Protein 9HTU (pdb70)

Nearest PDB structures (foldseek):
  4knl-assembly2_B  TM=9.159E-01  e=6.562E-18  Staphylococcus aureus subsp. aureus NCTC 8325
  5ctv-assembly1_A  TM=9.256E-01  e=1.826E-17  Streptococcus pneumoniae TIGR4
  4ivv-assembly1_A  TM=9.204E-01  e=4.470E-17  Streptococcus pneumoniae TIGR4
  4x36-assembly1_A-2  TM=9.290E-01  e=1.167E-16  Streptococcus pneumoniae TIGR4
  7f5i-assembly1_A  TM=6.032E-01  e=1.409E-03  Clostridium perfringens str. 13

B-factor: mean 21.36, std 8.94, range [8.31, 71.27]

InterPro domains:
  IPR002502 N-acetylmuramoyl-L-alanine amidase domain [PF01510] (23-152)
  IPR002502 N-acetylmuramoyl-L-alanine amidase domain [SM00644] (12-153)
  IPR002502 N-acetylmuramoyl-L-alanine amidase domain [cd06583] (23-155)
  IPR036505 N-acetylmuramoyl-L-alanine amidase/PGRP domain superfamily [G3DSA:3.40.80.10] (4-177)
  IPR036505 N-acetylmuramoyl-L-alanine amidase/PGRP domain superfamily [SSF55846] (21-170)

Organism: NCBI:txid1173766

Radius of gyration: 14.81 Å; Cα contacts (8 Å, |Δi|>4): 394; chains: 1; bounding box: 40×36×38 Å

Sequence (180 aa):
VKYTVENKIIAGLPKGKLKGANFVIAHETANSKSTIDNEVSYMTRNWKNAFVTHFVGGGGRVVQVANVNYVSWGAGQYANSSYSYAQVELCRTSNATTFKKDYEEVYCQLLVDLAKKAGIPITLDSGSKTSDKKGIKSHKWVADKLGGTTHQDPYAYLSSSWGISKAQFASDLAKVSGHHHHHH

Solvent-accessible surface area: 8933 Å² total; per-r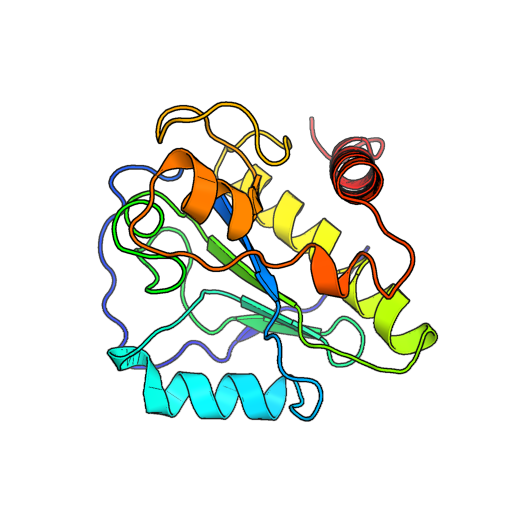esidue (Å²): 92,198,62,103,63,46,115,96,58,7,91,65,24,55,132,28,192,20,157,18,32,14,0,0,0,0,4,13,22,70,58,88,188,18,74,2,63,79,23,10,53,144,22,50,176,41,44,157,126,46,2,4,0,5,0,0,0,48,27,11,73,0,0,28,0,2,52,26,77,78,31,0,95,17,2,22,121,101,0,14,18,45,0,13,0,0,0,22,0,2,73,30,117,75,67,93,34,12,128,110,0,20,60,9,0,4,27,3,0,0,45,7,0,102,140,24,64,7,62,41,60,21,19,40,46,47,131,38,84,47,95,0,0,0,0,14,68,8,0,18,81,104,36,25,52,26,113,111,88,19,0,27,81,12,0,70,89,71,69,18,62,105,77,80,0,38,52,28,3,54,152,24,21,61,137,151,154,35,106,233

Secondary structure (DSSP, 8-state):
----EEE-PPTT---PPPS---EEEEEE---SS--HHHHHHHHHHHTTT---SEEEETTTEEEE-S-SSS--SSSHHHHHTTEEEEEEEPP-S-HHHHHHHHHHHHHHHHHHHHHHT--S-BS-SSSTTS-EEEEHHHHHHHT-S----TTHHHHHHTT--HHHHHHHHHHHHTSTTS--

Structure (mmCIF, N/CA/C/O backbone):
data_9HTU
#
_entry.id   9HTU
#
_cell.length_a   37.306
_cell.length_b   65.864
_cell.length_c   96.512
_cell.angle_alpha   90.00
_cell.angle_beta   90.00
_cell.angle_gamma   90.00
#
_symmetry.space_group_name_H-M   'P 21 21 21'
#
loop_
_entity.id
_entity.type
_entity.pdbx_description
1 polymer 'N-acetylmuramoyl-L-alanine amidase'
2 non-polymer 'ZINC ION'
3 non-polymer 'SULFATE ION'
4 water water
#
loop_
_atom_site.group_PDB
_atom_site.id
_atom_site.type_symbol
_atom_site.label_atom_id
_atom_site.label_alt_id
_atom_site.label_comp_id
_atom_site.label_asym_id
_atom_site.label_entity_id
_atom_site.label_seq_id
_atom_site.pdbx_PDB_ins_code
_atom_site.Cartn_x
_atom_site.Cartn_y
_atom_site.Cartn_z
_atom_site.occupancy
_atom_site.B_iso_or_equiv
_atom_site.auth_seq_id
_atom_site.auth_comp_id
_atom_site.auth_asym_id
_atom_site.auth_atom_id
_atom_site.pdbx_PDB_model_num
ATOM 1 N N . VAL A 1 1 ? -20.392 9.794 -23.507 1.00 42.58 2 VAL A N 1
ATOM 2 C CA . VAL A 1 1 ? -19.427 9.440 -24.592 1.00 33.95 2 VAL A CA 1
ATOM 3 C C . VAL A 1 1 ? -19.053 7.972 -24.454 1.00 30.66 2 VAL A C 1
ATOM 4 O O . VAL A 1 1 ? -18.840 7.559 -23.335 1.00 33.79 2 VAL A O 1
ATOM 8 N N . LYS A 1 2 ? -18.921 7.250 -25.571 1.00 28.89 3 LYS A N 1
ATOM 9 C CA . LYS A 1 2 ? -18.599 5.802 -25.661 1.00 32.29 3 LYS A CA 1
ATOM 10 C C . LYS A 1 2 ? -17.094 5.627 -25.907 1.00 25.50 3 LYS A C 1
ATOM 11 O O . LYS A 1 2 ? -16.498 6.464 -26.643 1.00 26.83 3 LYS A O 1
ATOM 17 N N . TYR A 1 3 ? -16.477 4.601 -25.325 1.00 21.90 4 TYR A N 1
ATOM 18 C CA . TYR A 1 3 ? -15.067 4.223 -25.656 1.00 23.87 4 TYR A CA 1
ATOM 19 C C . TYR A 1 3 ? -14.848 2.724 -25.511 1.00 21.99 4 TYR A C 1
ATOM 20 O O . TYR A 1 3 ? -15.612 2.053 -24.836 1.00 23.34 4 TYR A O 1
ATOM 29 N N . THR A 1 4 ? -13.784 2.237 -26.118 1.00 21.90 5 THR A N 1
ATOM 30 C CA . THR A 1 4 ? -13.371 0.836 -26.000 1.00 24.32 5 THR A CA 1
ATOM 31 C C . THR A 1 4 ? -12.046 0.749 -25.252 1.00 22.42 5 THR A C 1
ATOM 32 O O . THR A 1 4 ? -11.051 1.315 -25.729 1.00 22.07 5 THR A O 1
ATOM 36 N N . VAL A 1 5 ? -12.006 -0.063 -24.212 1.00 20.49 6 VAL A N 1
ATOM 37 C CA . VAL A 1 5 ? -10.725 -0.256 -23.469 1.00 19.28 6 VAL A CA 1
ATOM 38 C C . VAL A 1 5 ? -9.961 -1.378 -24.142 1.00 20.43 6 VAL A C 1
ATOM 39 O O . VAL A 1 5 ? -10.406 -2.540 -24.069 1.00 19.65 6 VAL A O 1
ATOM 43 N N . GLU A 1 6 ? -8.820 -1.062 -24.729 1.00 16.96 7 GLU A N 1
ATOM 44 C CA . GLU A 1 6 ? -7.889 -2.050 -25.301 1.00 17.95 7 GLU A CA 1
ATOM 45 C C . GLU A 1 6 ? -7.056 -2.639 -24.174 1.00 20.20 7 GLU A C 1
ATOM 46 O O . GLU A 1 6 ? -6.416 -1.849 -23.415 1.00 17.60 7 GLU A O 1
ATOM 52 N N . ASN A 1 7 ? -7.100 -3.960 -24.018 1.00 19.36 8 ASN A N 1
ATOM 53 C CA . ASN A 1 7 ? -6.358 -4.622 -22.906 1.00 18.80 8 ASN A CA 1
ATOM 54 C C . ASN A 1 7 ? -4.911 -4.864 -23.350 1.00 20.07 8 ASN A C 1
ATOM 55 O O . ASN A 1 7 ? -4.656 -5.837 -24.114 1.00 19.69 8 ASN A O 1
ATOM 60 N N . LYS A 1 8 ? -3.972 -4.027 -22.897 1.00 15.80 9 LYS A N 1
ATOM 61 C CA . LYS A 1 8 ? -2.513 -4.247 -23.072 1.00 17.45 9 LYS A CA 1
ATOM 62 C C . LYS A 1 8 ? -1.867 -4.208 -21.697 1.00 14.84 9 LYS A C 1
ATOM 63 O O . LYS A 1 8 ? -0.733 -3.686 -21.526 1.00 17.05 9 LYS A O 1
ATOM 69 N N . ILE A 1 9 ? -2.506 -4.865 -20.750 1.00 15.60 10 ILE A N 1
ATOM 70 C CA . ILE A 1 9 ? -1.986 -4.910 -19.372 1.00 14.62 10 ILE A CA 1
ATOM 71 C C . ILE A 1 9 ? -0.602 -5.542 -19.411 1.00 14.94 10 ILE A C 1
ATOM 72 O O . ILE A 1 9 ? -0.397 -6.653 -19.958 1.00 15.02 10 ILE A O 1
ATOM 77 N N . ILE A 1 10 ? 0.350 -4.859 -18.793 1.00 14.06 11 ILE A N 1
ATOM 78 C CA . ILE A 1 10 ? 1.780 -5.200 -18.791 1.00 14.17 11 ILE A CA 1
ATOM 79 C C . ILE A 1 10 ? 2.003 -6.423 -17.902 1.00 15.53 11 ILE A C 1
ATOM 80 O O . ILE A 1 10 ? 1.579 -6.429 -16.718 1.00 14.83 11 ILE A O 1
ATOM 85 N N . ALA A 1 11 ? 2.658 -7.429 -18.473 1.00 15.64 12 ALA A N 1
ATOM 86 C CA . ALA A 1 11 ? 2.872 -8.677 -17.728 1.00 17.53 12 ALA A CA 1
ATOM 87 C C . ALA A 1 11 ? 3.964 -8.392 -16.705 1.00 15.97 12 ALA A C 1
ATOM 88 O O . ALA A 1 11 ? 4.951 -7.743 -17.056 1.00 17.46 12 ALA A O 1
ATOM 90 N N . GLY A 1 12 ? 3.828 -8.946 -15.515 1.00 18.25 13 GLY A N 1
ATOM 91 C CA . GLY A 1 12 ? 4.932 -8.936 -14.528 1.00 19.49 13 GLY A CA 1
ATOM 92 C C . GLY A 1 12 ? 4.851 -7.779 -13.526 1.00 19.70 13 GLY A C 1
ATOM 93 O O . GLY A 1 12 ? 5.723 -7.719 -12.617 1.00 17.15 13 GLY A O 1
ATOM 94 N N . LEU A 1 13 ? 3.869 -6.894 -13.683 1.00 17.52 14 LEU A N 1
ATOM 95 C CA . LEU A 1 13 ? 3.678 -5.774 -12.731 1.00 17.86 14 LEU A CA 1
ATOM 96 C C . LEU A 1 13 ? 3.451 -6.366 -11.351 1.00 18.38 14 LEU A C 1
ATOM 97 O O . LEU A 1 13 ? 2.699 -7.330 -11.193 1.00 18.14 14 LEU A O 1
ATOM 102 N N . PRO A 1 14 ? 3.909 -5.655 -10.306 1.00 18.62 15 PRO A N 1
ATOM 103 C CA . PRO A 1 14 ? 3.461 -5.933 -8.947 1.00 18.23 15 PRO A CA 1
ATOM 104 C C . PRO A 1 14 ? 2.002 -5.518 -8.821 1.00 18.93 15 PRO A C 1
ATOM 105 O O . PRO A 1 14 ? 1.542 -4.619 -9.571 1.00 16.98 15 PRO A O 1
ATOM 109 N N . LYS A 1 15 ? 1.307 -6.154 -7.874 1.00 19.02 16 LYS A N 1
ATOM 110 C CA . LYS A 1 15 ? -0.065 -5.814 -7.509 1.00 20.61 16 LYS A CA 1
ATOM 111 C C . LYS A 1 15 ? -0.077 -5.431 -6.025 1.00 24.31 16 LYS A C 1
ATOM 112 O O . LYS A 1 15 ? -0.571 -6.196 -5.193 1.00 22.96 16 LYS A O 1
ATOM 118 N N . GLY A 1 16 ? 0.427 -4.241 -5.738 1.00 22.43 17 GLY A N 1
ATOM 119 C CA . GLY A 1 16 ? 0.521 -3.663 -4.382 1.00 21.72 17 GLY A CA 1
ATOM 120 C C . GLY A 1 16 ? -0.821 -3.156 -3.894 1.00 21.97 17 GLY A C 1
ATOM 121 O O . GLY A 1 16 ? -1.463 -2.323 -4.581 1.00 16.94 17 GLY A O 1
ATOM 122 N N . LYS A 1 17 ? -1.214 -3.537 -2.677 1.00 21.16 18 LYS A N 1
ATOM 123 C CA . LYS A 1 17 ? -2.449 -3.008 -2.056 1.00 21.88 18 LYS A CA 1
ATOM 124 C C . LYS A 1 17 ? -2.297 -1.494 -1.829 1.00 19.47 18 LYS A C 1
ATOM 125 O O . LYS A 1 17 ? -1.208 -1.029 -1.376 1.00 18.62 18 LYS A O 1
ATOM 131 N N . LEU A 1 18 ? -3.378 -0.760 -2.076 1.00 19.67 19 LEU A N 1
ATOM 132 C CA . LEU A 1 18 ? -3.458 0.693 -1.828 1.00 19.88 19 LEU A CA 1
ATOM 133 C C . LEU A 1 18 ? -3.705 0.948 -0.340 1.00 20.46 19 LEU A C 1
ATOM 134 O O . LEU A 1 18 ? -4.437 0.163 0.282 1.00 20.63 19 LEU A O 1
ATOM 139 N N . LYS A 1 19 ? -3.195 2.047 0.192 1.00 19.64 20 LYS A N 1
ATOM 140 C CA . LYS A 1 19 ? -3.585 2.507 1.554 1.00 19.86 20 LYS A CA 1
ATOM 141 C C . LYS A 1 19 ? -5.043 2.923 1.526 1.00 22.43 20 LYS A C 1
ATOM 142 O O . LYS A 1 19 ? -5.762 2.745 2.529 1.00 21.85 20 LYS A O 1
ATOM 148 N N . GLY A 1 20 ? -5.488 3.416 0.382 1.00 19.87 21 GLY A N 1
ATOM 149 C CA . GLY A 1 20 ? -6.907 3.650 0.149 1.00 19.29 21 GLY A CA 1
ATOM 150 C C . GLY A 1 20 ? -7.145 3.946 -1.310 1.00 16.87 21 GLY A C 1
ATOM 151 O O . GLY A 1 20 ? -6.246 4.512 -1.943 1.00 19.01 21 GLY A O 1
ATOM 152 N N . ALA A 1 21 ? -8.341 3.636 -1.779 1.00 20.33 22 ALA A N 1
ATOM 153 C CA . ALA A 1 21 ? -8.783 3.964 -3.144 1.00 19.80 22 ALA A CA 1
ATOM 154 C C . ALA A 1 21 ? -9.375 5.365 -3.123 1.00 18.15 22 ALA A C 1
ATOM 155 O O . ALA A 1 21 ? -10.636 5.521 -3.114 1.00 18.43 22 ALA A O 1
ATOM 157 N N . ASN A 1 22 ? -8.488 6.354 -3.045 1.00 17.14 23 ASN A N 1
ATOM 158 C CA . ASN A 1 22 ? -8.900 7.738 -2.721 1.00 17.88 23 ASN A CA 1
ATOM 159 C C . ASN A 1 22 ? -8.828 8.692 -3.913 1.00 16.53 23 ASN A C 1
ATOM 160 O O . ASN A 1 22 ? -9.594 9.645 -3.951 1.00 16.49 23 ASN A O 1
ATOM 165 N N . PHE A 1 23 ? -7.908 8.458 -4.832 1.00 16.42 24 PHE A N 1
ATOM 166 C CA . PHE A 1 23 ? -7.673 9.369 -5.976 1.00 15.41 24 PHE A CA 1
ATOM 167 C C . PHE A 1 23 ? -7.808 8.628 -7.304 1.00 15.29 24 PHE A C 1
ATOM 168 O O . PHE A 1 23 ? -7.394 7.422 -7.444 1.00 15.19 24 PHE A O 1
ATOM 176 N N . VAL A 1 24 ? -8.120 9.404 -8.329 1.00 15.63 25 VAL A N 1
ATOM 177 C CA . VAL A 1 24 ? -7.809 9.031 -9.721 1.00 14.77 25 VAL A CA 1
ATOM 178 C C . VAL A 1 24 ? -6.914 10.142 -10.266 1.00 15.60 25 VAL A C 1
ATOM 179 O O . VAL A 1 24 ? -7.317 11.309 -10.147 1.00 15.25 25 VAL A O 1
ATOM 183 N N . ILE A 1 25 ? -5.727 9.823 -10.753 1.00 14.58 26 ILE A N 1
ATOM 184 C CA . ILE A 1 25 ? -4.758 10.865 -11.181 1.00 14.98 26 ILE A CA 1
ATOM 185 C C . ILE A 1 25 ? -4.928 11.152 -12.674 1.00 14.56 26 ILE A C 1
ATOM 186 O O . ILE A 1 25 ? -4.975 10.172 -13.498 1.00 13.38 26 ILE A O 1
ATOM 191 N N . ALA A 1 26 ? -5.023 12.441 -12.982 1.00 14.08 27 ALA A N 1
ATOM 192 C CA . ALA A 1 26 ? -5.051 13.019 -14.337 1.00 13.53 27 ALA A CA 1
ATOM 193 C C . ALA A 1 26 ? -3.642 13.464 -14.758 1.00 12.78 27 ALA A C 1
ATOM 194 O O . ALA A 1 26 ? -3.058 14.453 -14.192 1.00 13.30 27 ALA A O 1
ATOM 196 N N . HIS A 1 27 ? -3.081 12.726 -15.736 1.00 13.01 28 HIS A N 1
ATOM 197 C CA . HIS A 1 27 ? -1.749 13.006 -16.334 1.00 13.55 28 HIS A CA 1
ATOM 198 C C . HIS A 1 27 ? -1.854 13.435 -17.799 1.00 14.23 28 HIS A C 1
ATOM 199 O O . HIS A 1 27 ? -2.893 13.175 -18.474 1.00 13.63 28 HIS A O 1
ATOM 206 N N . GLU A 1 28 ? -0.734 13.912 -18.356 1.00 13.13 29 GLU A N 1
ATOM 207 C CA . GLU A 1 28 ? -0.509 13.866 -19.829 1.00 13.49 29 GLU A CA 1
ATOM 208 C C . GLU A 1 28 ? 0.967 13.539 -20.060 1.00 14.35 29 GLU A C 1
ATOM 209 O O . GLU A 1 28 ? 1.772 13.643 -19.111 1.00 14.02 29 GLU A O 1
ATOM 215 N N . THR A 1 29 ? 1.303 13.092 -21.260 1.00 13.53 30 THR A N 1
ATOM 216 C CA . THR A 1 29 ? 2.622 12.480 -21.555 1.00 14.36 30 THR A CA 1
ATOM 217 C C . THR A 1 29 ? 3.730 13.529 -21.616 1.00 15.96 30 THR A C 1
ATOM 218 O O . THR A 1 29 ? 4.920 13.168 -21.419 1.00 16.64 30 THR A O 1
ATOM 222 N N . ALA A 1 30 ? 3.366 14.778 -21.855 1.00 16.46 31 ALA A N 1
ATOM 223 C CA . ALA A 1 30 ? 4.328 15.865 -22.143 1.00 18.01 31 ALA A CA 1
ATOM 224 C C . ALA A 1 30 ? 5.142 15.542 -23.403 1.00 19.27 31 ALA A C 1
ATOM 225 O O . ALA A 1 30 ? 6.213 16.094 -23.535 1.00 19.79 31 ALA A O 1
ATOM 227 N N . ASN A 1 31 ? 4.667 14.678 -24.300 1.00 16.76 32 ASN A N 1
ATOM 228 C CA . ASN A 1 31 ? 5.495 14.191 -25.432 1.00 16.96 32 ASN A CA 1
ATOM 229 C C . ASN A 1 31 ? 4.754 14.632 -26.686 1.00 17.04 32 ASN A C 1
ATOM 230 O O . ASN A 1 31 ? 3.700 14.092 -26.986 1.00 16.08 32 ASN A O 1
ATOM 235 N N . SER A 1 32 ? 5.289 15.599 -27.421 1.00 19.27 33 SER A N 1
ATOM 236 C CA . SER A 1 32 ? 4.621 16.087 -28.641 1.00 22.89 33 SER A CA 1
ATOM 237 C C . SER A 1 32 ? 4.897 15.169 -29.849 1.00 24.51 33 SER A C 1
ATOM 238 O O . SER A 1 32 ? 4.344 15.466 -30.912 1.00 24.95 33 SER A O 1
ATOM 241 N N . LYS A 1 33 ? 5.701 14.111 -29.739 1.00 21.95 34 LYS A N 1
ATOM 242 C CA . LYS A 1 33 ? 6.003 13.279 -30.937 1.00 25.71 34 LYS A CA 1
ATOM 243 C C . LYS A 1 33 ? 5.461 11.866 -30.820 1.00 25.16 34 LYS A C 1
ATOM 244 O O . LYS A 1 33 ? 5.294 11.221 -31.863 1.00 25.83 34 LYS A O 1
ATOM 250 N N . SER A 1 34 ? 5.146 11.391 -29.625 1.00 20.96 35 SER A N 1
ATOM 251 C CA . SER A 1 34 ? 4.755 9.971 -29.450 1.00 20.43 35 SER A CA 1
ATOM 252 C C . SER A 1 34 ? 3.285 9.775 -29.812 1.00 21.44 35 SER A C 1
ATOM 253 O O . SER A 1 34 ? 2.457 10.645 -29.484 1.00 22.77 35 SER A O 1
ATOM 256 N N . THR A 1 35 ? 2.959 8.585 -30.319 1.00 18.75 36 THR A N 1
ATOM 257 C CA . THR A 1 35 ? 1.586 8.054 -30.377 1.00 18.92 36 THR A CA 1
ATOM 258 C C . THR A 1 35 ? 1.271 7.274 -29.098 1.00 18.08 36 THR A C 1
ATOM 259 O O . THR A 1 35 ? 2.177 6.934 -28.339 1.00 16.38 36 THR A O 1
ATOM 263 N N . ILE A 1 36 ? -0.001 7.022 -28.893 1.00 17.25 37 ILE A N 1
ATOM 264 C CA . ILE A 1 36 ? -0.454 6.160 -27.777 1.00 17.36 37 ILE A CA 1
ATOM 265 C C . ILE A 1 36 ? 0.255 4.796 -27.895 1.00 18.42 37 ILE A C 1
ATOM 266 O O . ILE A 1 36 ? 0.723 4.276 -26.862 1.00 17.77 37 ILE A O 1
ATOM 271 N N . ASP A 1 37 ? 0.340 4.215 -29.101 1.00 17.01 38 ASP A N 1
ATOM 272 C CA . ASP A 1 37 ? 1.049 2.915 -29.273 1.00 19.24 38 ASP A CA 1
ATOM 273 C C . ASP A 1 37 ? 2.512 3.039 -28.822 1.00 18.03 38 ASP A C 1
ATOM 274 O O . ASP A 1 37 ? 3.012 2.088 -28.146 1.00 17.28 38 ASP A O 1
ATOM 279 N N . ASN A 1 38 ? 3.207 4.119 -29.196 1.00 16.26 39 ASN A N 1
ATOM 280 C CA . ASN A 1 38 ? 4.610 4.340 -28.760 1.00 16.56 39 ASN A CA 1
ATOM 281 C C . ASN A 1 38 ? 4.618 4.348 -27.228 1.00 16.34 39 ASN A C 1
ATOM 282 O O . ASN A 1 38 ? 5.559 3.814 -26.639 1.00 16.39 39 ASN A O 1
ATOM 287 N N . GLU A 1 39 ? 3.678 5.066 -26.608 1.00 16.00 40 GLU A N 1
ATOM 288 C CA . GLU A 1 39 ? 3.685 5.260 -25.117 1.00 15.32 40 GLU A CA 1
ATOM 289 C C . GLU A 1 39 ? 3.486 3.909 -24.451 1.00 14.49 40 GLU A C 1
ATOM 290 O O . GLU A 1 39 ? 4.175 3.581 -23.495 1.00 14.05 40 GLU A O 1
ATOM 296 N N . VAL A 1 40 ? 2.581 3.115 -24.980 1.00 14.75 41 VAL A N 1
ATOM 297 C CA . VAL A 1 40 ? 2.264 1.779 -24.410 1.00 15.61 41 VAL A CA 1
ATOM 298 C C . VAL A 1 40 ? 3.486 0.870 -24.560 1.00 15.76 41 VAL A C 1
ATOM 299 O O . VAL A 1 40 ? 3.916 0.197 -23.578 1.00 14.75 41 VAL A O 1
ATOM 303 N N . SER A 1 41 ? 4.121 0.853 -25.719 1.00 16.25 42 SER A N 1
ATOM 304 C CA . SER A 1 41 ? 5.299 -0.027 -25.902 1.00 17.30 42 SER A CA 1
ATOM 305 C C . SER A 1 41 ? 6.426 0.395 -24.976 1.00 15.90 42 SER A C 1
ATOM 306 O O . SER A 1 41 ? 7.108 -0.492 -24.404 1.00 16.31 42 SER A O 1
ATOM 309 N N . TYR A 1 42 ? 6.627 1.698 -24.851 1.00 14.67 43 TYR A N 1
ATOM 310 C CA . TYR A 1 42 ? 7.745 2.220 -24.039 1.00 14.49 43 TYR A CA 1
ATOM 311 C C . TYR A 1 42 ? 7.510 1.872 -22.567 1.00 14.19 43 TYR A C 1
ATOM 312 O O . TYR A 1 42 ? 8.444 1.399 -21.893 1.00 14.37 43 TYR A O 1
ATOM 321 N N . MET A 1 43 ? 6.301 2.120 -22.071 1.00 14.53 44 MET A N 1
ATOM 322 C CA . MET A 1 43 ? 5.965 1.878 -20.653 1.00 14.80 44 MET A CA 1
ATOM 323 C C . MET A 1 43 ? 6.036 0.377 -20.366 1.00 14.55 44 MET A C 1
ATOM 324 O O . MET A 1 43 ? 6.492 0.012 -19.274 1.00 15.14 44 MET A O 1
ATOM 329 N N . THR A 1 44 ? 5.599 -0.483 -21.301 1.00 13.95 45 THR A N 1
ATOM 330 C CA . THR A 1 44 ? 5.758 -1.952 -21.125 1.00 15.35 45 THR A CA 1
ATOM 331 C C . THR A 1 44 ? 7.229 -2.272 -20.857 1.00 16.87 45 THR A C 1
ATOM 332 O O . THR A 1 44 ? 7.517 -3.122 -20.038 1.00 15.90 45 THR A O 1
ATOM 336 N N . ARG A 1 45 ? 8.153 -1.689 -21.599 1.00 16.79 46 ARG A N 1
ATOM 337 C CA . ARG A 1 45 ? 9.566 -2.053 -21.428 1.00 19.04 46 ARG A CA 1
ATOM 338 C C . ARG A 1 45 ? 10.168 -1.377 -20.197 1.00 20.57 46 ARG A C 1
ATOM 339 O O . ARG A 1 45 ? 11.199 -1.843 -19.754 1.00 24.48 46 ARG A O 1
ATOM 347 N N . ASN A 1 46 ? 9.601 -0.295 -19.690 1.00 17.60 47 ASN A N 1
ATOM 348 C CA . ASN A 1 46 ? 10.268 0.573 -18.678 1.00 20.39 47 ASN A CA 1
ATOM 349 C C . ASN A 1 46 ? 9.425 0.654 -17.425 1.00 17.44 47 ASN A C 1
ATOM 350 O O . ASN A 1 46 ? 9.662 1.535 -16.629 1.00 17.68 47 ASN A O 1
ATOM 355 N N . TRP A 1 47 ? 8.552 -0.335 -17.194 1.00 17.69 48 TRP A N 1
ATOM 356 C CA . TRP A 1 47 ? 7.589 -0.240 -16.061 1.00 18.48 48 TRP A CA 1
ATOM 357 C C . TRP A 1 47 ? 8.315 -0.154 -14.717 1.00 18.35 48 TRP A C 1
ATOM 358 O O . TRP A 1 47 ? 7.750 0.460 -13.766 1.00 18.06 48 TRP A O 1
ATOM 369 N N . LYS A 1 48 ? 9.496 -0.752 -14.632 1.00 17.51 49 LYS A N 1
ATOM 370 C CA . LYS A 1 48 ? 10.257 -0.717 -13.362 1.00 22.38 49 LYS A CA 1
ATOM 371 C C . LYS A 1 48 ? 10.568 0.728 -12.965 1.00 22.34 49 LYS A C 1
ATOM 372 O O . LYS A 1 48 ? 10.774 0.951 -11.787 1.00 24.55 49 LYS A O 1
ATOM 378 N N . ASN A 1 49 ? 10.627 1.647 -13.913 1.00 21.10 50 ASN A N 1
ATOM 379 C CA . ASN A 1 49 ? 10.913 3.071 -13.670 1.00 20.53 50 ASN A CA 1
ATOM 380 C C . ASN A 1 49 ? 9.624 3.840 -13.379 1.00 19.86 50 ASN A C 1
ATOM 381 O O . ASN A 1 49 ? 9.684 4.746 -12.566 1.00 20.64 50 ASN A O 1
ATOM 386 N N . ALA A 1 50 ? 8.509 3.485 -14.014 1.00 17.85 51 ALA A N 1
ATOM 387 C CA . ALA A 1 50 ? 7.238 4.207 -13.892 1.00 16.19 51 ALA A CA 1
ATOM 388 C C . ALA A 1 50 ? 6.143 3.473 -14.694 1.00 15.33 51 ALA A C 1
ATOM 389 O O . ALA A 1 50 ? 6.436 2.985 -15.780 1.00 15.01 51 ALA A O 1
ATOM 391 N N . PHE A 1 51 ? 4.919 3.434 -14.160 1.00 13.12 52 PHE A N 1
ATOM 392 C CA . PHE A 1 51 ? 3.753 3.012 -14.971 1.00 13.42 52 PHE A CA 1
ATOM 393 C C . PHE A 1 51 ? 2.489 3.669 -14.454 1.00 14.31 52 PHE A C 1
ATOM 394 O O . PHE A 1 51 ? 2.461 4.094 -13.289 1.00 13.93 52 PHE A O 1
ATOM 402 N N . VAL A 1 52 ? 1.477 3.757 -15.316 1.00 13.05 53 VAL A N 1
ATOM 403 C CA . VAL A 1 52 ? 0.133 4.255 -14.933 1.00 13.90 53 VAL A CA 1
ATOM 404 C C . VAL A 1 52 ? -0.848 3.129 -15.213 1.00 13.54 53 VAL A C 1
ATOM 405 O O . VAL A 1 52 ? -0.387 2.065 -15.584 1.00 14.05 53 VAL A O 1
ATOM 409 N N . THR A 1 53 ? -2.149 3.338 -15.053 1.00 13.85 54 THR A N 1
ATOM 410 C CA . THR A 1 53 ? -3.127 2.288 -15.448 1.00 13.38 54 THR A CA 1
ATOM 411 C C . THR A 1 53 ? -3.668 2.440 -16.875 1.00 13.71 54 THR A C 1
ATOM 412 O O . THR A 1 53 ? -3.951 1.408 -17.472 1.00 13.73 54 THR A O 1
ATOM 416 N N . HIS A 1 54 ? -3.852 3.656 -17.404 1.00 12.52 55 HIS A N 1
ATOM 417 C CA . HIS A 1 54 ? -4.539 3.869 -18.694 1.00 13.54 55 HIS A CA 1
ATOM 418 C C . HIS A 1 54 ? -3.844 4.973 -19.482 1.00 13.55 55 HIS A C 1
ATOM 419 O O . HIS A 1 54 ? -3.460 5.991 -18.849 1.00 12.78 55 HIS A O 1
ATOM 426 N N . PHE A 1 55 ? -3.792 4.801 -20.799 1.00 13.33 56 PHE A N 1
ATOM 427 C CA . PHE A 1 55 ? -3.520 5.907 -21.740 1.00 12.85 56 PHE A CA 1
ATOM 428 C C . PHE A 1 55 ? -4.816 6.251 -22.467 1.00 13.35 56 PHE A C 1
ATOM 429 O O . PHE A 1 55 ? -5.620 5.334 -22.778 1.00 12.75 56 PHE A O 1
ATOM 437 N N . VAL A 1 56 ? -4.970 7.520 -22.799 1.00 13.63 57 VAL A N 1
ATOM 438 C CA . VAL A 1 56 ? -6.064 7.985 -23.693 1.00 13.70 57 VAL A CA 1
ATOM 439 C C . VAL A 1 56 ? -5.405 8.770 -24.813 1.00 15.30 57 VAL A C 1
ATOM 440 O O . VAL A 1 56 ? -4.534 9.585 -24.533 1.00 14.50 57 VAL A O 1
ATOM 444 N N . GLY A 1 57 ? -5.814 8.535 -26.050 1.00 14.55 58 GLY A N 1
ATOM 445 C CA . GLY A 1 57 ? -5.213 9.238 -27.191 1.00 16.52 58 GLY A CA 1
ATOM 446 C C . GLY A 1 57 ? -5.528 8.601 -28.529 1.00 17.80 58 GLY A C 1
ATOM 447 O O . GLY A 1 57 ? -6.256 7.629 -28.560 1.00 15.14 58 GLY A O 1
ATOM 448 N N . GLY A 1 58 ? -4.862 9.069 -29.579 1.00 19.64 59 GLY A N 1
ATOM 449 C CA . GLY A 1 58 ? -5.005 8.454 -30.910 1.00 20.42 59 GLY A CA 1
ATOM 450 C C . GLY A 1 58 ? -6.430 8.630 -31.398 1.00 19.48 59 GLY A C 1
ATOM 451 O O . GLY A 1 58 ? -6.902 7.792 -32.190 1.00 20.37 59 GLY A O 1
ATOM 452 N N . GLY A 1 59 ? -7.147 9.635 -30.929 1.00 19.45 60 GLY A N 1
ATOM 453 C CA . GLY A 1 59 ? -8.539 9.853 -31.356 1.00 19.80 60 GLY A CA 1
ATOM 454 C C . GLY A 1 59 ? -9.518 9.157 -30.431 1.00 21.75 60 GLY A C 1
ATOM 455 O O . GLY A 1 59 ? -10.453 8.439 -30.890 1.00 19.33 60 GLY A O 1
ATOM 456 N N . GLY A 1 60 ? -9.355 9.351 -29.137 1.00 16.85 61 GLY A N 1
ATOM 457 C CA . GLY A 1 60 ? -10.302 8.774 -28.169 1.00 17.32 61 GLY A CA 1
ATOM 458 C C . GLY A 1 60 ? -10.171 7.277 -27.977 1.00 17.74 61 GLY A C 1
ATOM 459 O O . GLY A 1 60 ? -11.132 6.686 -27.408 1.00 18.02 61 GLY A O 1
ATOM 460 N N . ARG A 1 61 ? -9.014 6.690 -28.297 1.00 17.05 62 ARG A N 1
ATOM 461 C CA . ARG A 1 61 ? -8.698 5.306 -27.885 1.00 17.31 62 ARG A CA 1
ATOM 462 C C . ARG A 1 61 ? -8.356 5.287 -26.392 1.00 17.74 62 ARG A C 1
ATOM 463 O O . ARG A 1 61 ? -7.845 6.319 -25.841 1.00 14.09 62 ARG A O 1
ATOM 471 N N . VAL A 1 62 ? -8.625 4.142 -25.772 1.00 17.09 63 VAL A N 1
ATOM 472 C CA . VAL A 1 62 ? -8.170 3.864 -24.388 1.00 16.62 63 VAL A CA 1
ATOM 473 C C . VAL A 1 62 ? -7.342 2.593 -24.408 1.00 16.08 63 VAL A C 1
ATOM 474 O O . VAL A 1 62 ? -7.778 1.612 -24.984 1.00 17.61 63 VAL A O 1
ATOM 478 N N . VAL A 1 63 ? -6.134 2.647 -23.849 1.00 15.05 64 VAL A N 1
ATOM 479 C CA . VAL A 1 63 ? -5.303 1.439 -23.681 1.00 16.13 64 VAL A CA 1
ATOM 480 C C . VAL A 1 63 ? -5.077 1.272 -22.195 1.00 17.27 64 VAL A C 1
ATOM 481 O O . VAL A 1 63 ? -4.487 2.214 -21.553 1.00 15.03 64 VAL A O 1
ATOM 485 N N . GLN A 1 64 ? -5.563 0.154 -21.648 1.00 15.43 65 GLN A N 1
ATOM 486 C CA . GLN A 1 64 ? -5.245 -0.158 -20.248 1.00 15.72 65 GLN A CA 1
ATOM 487 C C . GLN A 1 64 ? -3.898 -0.865 -20.180 1.00 15.01 65 GLN A C 1
ATOM 488 O O . GLN A 1 64 ? -3.741 -1.925 -20.856 1.00 14.30 65 GLN A O 1
ATOM 494 N N . VAL A 1 65 ? -3.000 -0.387 -19.304 1.00 13.93 66 VAL A N 1
ATOM 495 C CA . VAL A 1 65 ? -1.644 -0.981 -19.181 1.00 14.35 66 VAL A CA 1
ATOM 496 C C . VAL A 1 65 ? -1.434 -1.560 -17.781 1.00 14.12 66 VAL A C 1
ATOM 497 O O . VAL A 1 65 ? -0.414 -2.231 -17.602 1.00 14.50 66 VAL A O 1
ATOM 501 N N . ALA A 1 66 ? -2.347 -1.330 -16.844 1.00 13.40 67 ALA A N 1
ATOM 502 C CA . ALA A 1 66 ? -2.238 -1.886 -15.485 1.00 15.20 67 ALA A CA 1
ATOM 503 C C . ALA A 1 66 ? -3.630 -2.010 -14.900 1.00 14.52 67 ALA A C 1
ATOM 504 O O . ALA A 1 66 ? -4.501 -1.243 -15.245 1.00 14.66 67 ALA A O 1
ATOM 506 N N . ASN A 1 67 ? -3.817 -3.013 -14.033 1.00 13.52 68 ASN A N 1
ATOM 507 C CA . ASN A 1 67 ? -5.085 -3.169 -13.286 1.00 13.82 68 ASN A CA 1
ATOM 508 C C . ASN A 1 67 ? -5.237 -1.980 -12.357 1.00 14.22 68 ASN A C 1
ATOM 509 O O . ASN A 1 67 ? -4.251 -1.533 -11.757 1.00 13.52 68 ASN A O 1
ATOM 514 N N . VAL A 1 68 ? -6.472 -1.605 -12.166 1.00 15.58 69 VAL A N 1
ATOM 515 C CA . VAL A 1 68 ? -6.870 -0.586 -11.165 1.00 16.74 69 VAL A CA 1
ATOM 516 C C . VAL A 1 68 ? -6.950 -1.223 -9.775 1.00 17.94 69 VAL A C 1
ATOM 517 O O . VAL A 1 68 ? -6.925 -2.482 -9.605 1.00 15.52 69 VAL A O 1
ATOM 521 N N . ASN A 1 69 ? -7.017 -0.351 -8.782 1.00 18.20 70 ASN A N 1
ATOM 522 C CA . ASN A 1 69 ? -7.188 -0.729 -7.352 1.00 18.96 70 ASN A CA 1
ATOM 523 C C . ASN A 1 69 ? -5.934 -1.407 -6.809 1.00 18.83 70 ASN A C 1
ATOM 524 O O . ASN A 1 69 ? -6.068 -2.155 -5.836 1.00 17.84 70 ASN A O 1
ATOM 529 N N . TYR A 1 70 ? -4.803 -1.252 -7.496 1.00 17.16 71 TYR A N 1
ATOM 530 C CA . TYR A 1 70 ? -3.437 -1.576 -7.015 1.00 17.39 71 TYR A CA 1
ATOM 531 C C . TYR A 1 70 ? -2.527 -0.381 -7.255 1.00 17.41 71 TYR A C 1
ATOM 532 O O . TYR A 1 70 ? -2.861 0.457 -8.129 1.00 16.15 71 TYR A O 1
ATOM 541 N N . VAL A 1 71 ? -1.439 -0.310 -6.492 1.00 15.31 72 VAL A N 1
ATOM 542 C CA . VAL A 1 71 ? -0.409 0.733 -6.679 1.00 16.72 72 VAL A CA 1
ATOM 543 C C . VAL A 1 71 ? -0.005 0.767 -8.151 1.00 15.78 72 VAL A C 1
ATOM 544 O O . VAL A 1 71 ? 0.296 -0.293 -8.752 1.00 17.24 72 VAL A O 1
ATOM 548 N N . SER A 1 72 ? 0.028 1.953 -8.717 1.00 15.77 73 SER A N 1
ATOM 549 C CA . SER A 1 72 ? 0.762 2.196 -9.978 1.00 14.76 73 SER A CA 1
ATOM 550 C C . SER A 1 72 ? 1.849 3.226 -9.691 1.00 14.79 73 SER A C 1
ATOM 551 O O . SER A 1 72 ? 1.676 4.116 -8.846 1.00 14.95 73 SER A O 1
ATOM 554 N N . TRP A 1 73 ? 2.945 3.119 -10.395 1.00 13.89 74 TRP A N 1
ATOM 555 C CA . TRP A 1 73 ? 4.126 3.988 -10.159 1.00 13.69 74 TRP A CA 1
ATOM 556 C C . TRP A 1 73 ? 4.053 5.225 -11.049 1.00 14.02 74 TRP A C 1
ATOM 557 O O . TRP A 1 73 ? 4.943 5.432 -11.925 1.00 13.87 74 TRP A O 1
ATOM 568 N N . GLY A 1 74 ? 3.081 6.092 -10.780 1.00 13.36 75 GLY A N 1
ATOM 569 C CA . GLY A 1 74 ? 2.765 7.187 -11.712 1.00 13.31 75 GLY A CA 1
ATOM 570 C C . GLY A 1 74 ? 2.977 8.584 -11.183 1.00 14.13 75 GLY A C 1
ATOM 571 O O . GLY A 1 74 ? 3.050 9.513 -12.047 1.00 12.85 75 GLY A O 1
ATOM 572 N N . ALA A 1 75 ? 2.959 8.791 -9.874 1.00 14.38 76 ALA A N 1
ATOM 573 C CA . ALA A 1 75 ? 2.903 10.171 -9.347 1.00 15.77 76 ALA A CA 1
ATOM 574 C C . ALA A 1 75 ? 3.631 10.313 -8.009 1.00 14.51 76 ALA A C 1
ATOM 575 O O . ALA A 1 75 ? 3.172 11.141 -7.197 1.00 14.51 76 ALA A O 1
ATOM 577 N N . GLY A 1 76 ? 4.706 9.565 -7.805 1.00 15.72 77 GLY A N 1
ATOM 578 C CA . GLY A 1 76 ? 5.448 9.650 -6.535 1.00 16.65 77 GLY A CA 1
ATOM 579 C C . GLY A 1 76 ? 4.788 8.854 -5.433 1.00 15.70 77 GLY A C 1
ATOM 580 O O . GLY A 1 76 ? 3.608 8.494 -5.516 1.00 16.71 77 GLY A O 1
ATOM 58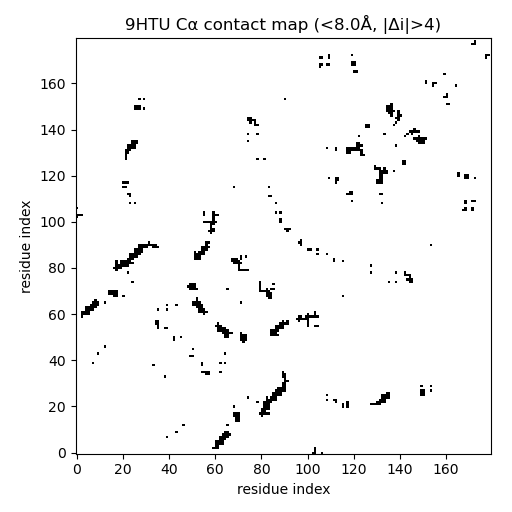1 N N . GLN A 1 77 ? 5.557 8.628 -4.371 1.00 17.38 78 GLN A N 1
ATOM 582 C CA . GLN A 1 77 ? 5.225 7.609 -3.356 1.00 17.64 78 GLN A CA 1
ATOM 583 C C . GLN A 1 77 ? 3.914 7.951 -2.659 1.00 17.26 78 GLN A C 1
ATOM 584 O O . GLN A 1 77 ? 3.242 7.023 -2.290 1.00 17.98 78 GLN A O 1
ATOM 590 N N . TYR A 1 78 ? 3.554 9.212 -2.477 1.00 16.18 79 TYR A N 1
ATOM 591 C CA . TYR A 1 78 ? 2.428 9.607 -1.606 1.00 17.03 79 TYR A CA 1
ATOM 592 C C . TYR A 1 78 ? 1.117 9.441 -2.392 1.00 17.41 79 TYR A C 1
ATOM 593 O O . TYR A 1 78 ? 0.171 8.855 -1.882 1.00 20.08 79 TYR A O 1
ATOM 602 N N . ALA A 1 79 ? 1.085 9.877 -3.640 1.00 15.18 80 ALA A N 1
ATOM 603 C CA . ALA A 1 79 ? -0.105 9.673 -4.503 1.00 15.17 80 ALA A CA 1
ATOM 604 C C . ALA A 1 79 ? -0.204 8.181 -4.878 1.00 14.72 80 ALA A C 1
ATOM 605 O O . ALA A 1 79 ? -1.329 7.661 -4.958 1.00 15.77 80 ALA A O 1
ATOM 607 N N . ASN A 1 80 ? 0.912 7.515 -5.106 1.00 13.96 81 ASN A N 1
ATOM 608 C CA . ASN A 1 80 ? 0.852 6.133 -5.620 1.00 14.32 81 ASN A CA 1
ATOM 609 C C . ASN A 1 80 ? 0.169 5.236 -4.594 1.00 15.70 81 ASN A C 1
ATOM 610 O O . ASN A 1 80 ? -0.528 4.297 -5.006 1.00 16.06 81 ASN A O 1
ATOM 615 N N A SER A 1 81 ? 0.321 5.525 -3.301 0.50 17.40 82 SER A N 1
ATOM 616 N N B SER A 1 81 ? 0.304 5.530 -3.295 0.50 17.03 82 SER A N 1
ATOM 617 C CA A SER A 1 81 ? -0.276 4.677 -2.236 0.50 17.04 82 SER A CA 1
ATOM 618 C CA B SER A 1 81 ? -0.321 4.709 -2.219 0.50 16.40 82 SER A CA 1
ATOM 619 C C A SER A 1 81 ? -1.786 4.919 -2.135 0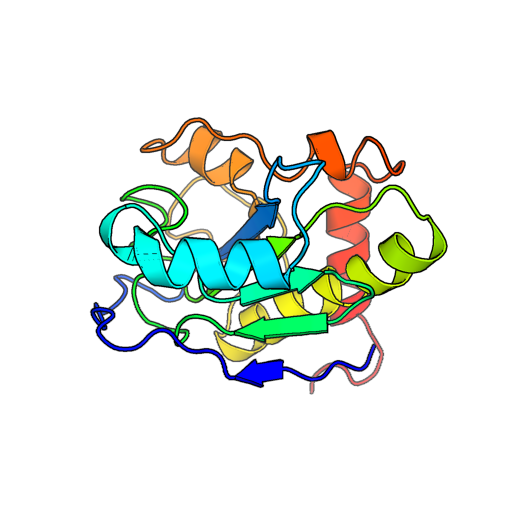.50 17.37 82 SER A C 1
ATOM 620 C C B SER A 1 81 ? -1.833 4.863 -2.223 0.50 16.94 82 SER A C 1
ATOM 621 O O A SER A 1 81 ? -2.442 4.130 -1.426 0.50 18.18 82 SER A O 1
ATOM 622 O O B SER A 1 81 ? -2.519 3.997 -1.643 0.50 17.44 82 SER A O 1
ATOM 627 N N . TYR A 1 82 ? -2.345 5.949 -2.797 1.00 16.33 83 TYR A N 1
ATOM 628 C CA . TYR A 1 82 ? -3.781 6.312 -2.646 1.00 15.37 83 TYR A CA 1
ATOM 629 C C . TYR A 1 82 ? -4.502 6.416 -3.992 1.00 15.90 83 TYR A C 1
ATOM 630 O O . TYR A 1 82 ? -5.644 6.801 -3.988 1.00 15.37 83 TYR A O 1
ATOM 639 N N . SER A 1 83 ? -3.906 5.947 -5.095 1.00 15.43 84 SER A N 1
ATOM 640 C CA . SER A 1 83 ? -4.492 6.169 -6.431 1.00 13.88 84 SER A CA 1
ATOM 641 C C . SER A 1 83 ? -5.037 4.856 -6.981 1.00 14.53 84 SER A C 1
ATOM 642 O O . SER A 1 83 ? -4.243 3.955 -7.347 1.00 16.32 84 SER A O 1
ATOM 645 N N . TYR A 1 84 ? -6.365 4.769 -7.029 1.00 15.67 85 TYR A N 1
ATOM 646 C CA . TYR A 1 84 ? -7.161 3.690 -7.666 1.00 14.86 85 TYR A CA 1
ATOM 647 C C . TYR A 1 84 ? -6.766 3.508 -9.133 1.00 14.68 85 TYR A C 1
ATOM 648 O O . TYR A 1 84 ? -6.712 2.350 -9.621 1.00 14.16 85 TYR A O 1
ATOM 657 N N . ALA A 1 85 ? -6.528 4.612 -9.850 1.00 13.81 86 ALA A N 1
ATOM 658 C CA . ALA A 1 85 ? -6.156 4.585 -11.266 1.00 13.85 86 ALA A CA 1
ATOM 659 C C . ALA A 1 85 ? -5.368 5.845 -11.618 1.00 14.45 86 ALA A C 1
ATOM 660 O O . ALA A 1 85 ? -5.463 6.871 -10.873 1.00 13.30 86 ALA A O 1
ATOM 662 N N . GLN A 1 86 ? -4.577 5.742 -12.667 1.00 13.73 87 GLN A N 1
ATOM 663 C CA . GLN A 1 86 ? -3.770 6.880 -13.138 1.00 14.12 87 GLN A CA 1
ATOM 664 C C . GLN A 1 86 ? -3.907 6.914 -14.654 1.00 13.92 87 GLN A C 1
ATOM 665 O O . GLN A 1 86 ? -3.509 5.909 -15.327 1.00 13.02 87 GLN A O 1
ATOM 671 N N . VAL A 1 87 ? -4.496 7.987 -15.151 1.00 14.08 88 VAL A N 1
ATOM 672 C CA . VAL A 1 87 ? -4.944 8.105 -16.573 1.00 15.06 88 VAL A CA 1
ATOM 673 C C . VAL A 1 87 ? -4.116 9.176 -17.290 1.00 14.41 88 VAL A C 1
ATOM 674 O O . VAL A 1 87 ? -4.076 10.356 -16.823 1.00 14.23 88 VAL A O 1
ATOM 678 N N . GLU A 1 88 ? -3.483 8.778 -18.382 1.00 12.53 89 GLU A N 1
ATOM 679 C CA . GLU A 1 88 ? -2.499 9.643 -19.077 1.00 12.57 89 GLU A CA 1
ATOM 680 C C . GLU A 1 88 ? -2.954 9.978 -20.495 1.00 12.15 89 GLU A C 1
ATOM 681 O O . GLU A 1 88 ? -2.992 9.065 -21.375 1.00 12.89 89 GLU A O 1
ATOM 687 N N . LEU A 1 89 ? -3.196 11.263 -20.730 1.00 12.74 90 LEU A N 1
ATOM 688 C CA . LEU A 1 89 ? -3.568 11.846 -22.039 1.00 12.42 90 LEU A CA 1
ATOM 689 C C . LEU A 1 89 ? -2.335 11.983 -22.942 1.00 14.18 90 LEU A C 1
ATOM 690 O O . LEU A 1 89 ? -1.342 12.625 -22.542 1.00 14.13 90 LEU A O 1
ATOM 695 N N . CYS A 1 90 ? -2.406 11.401 -24.144 1.00 13.64 91 CYS A N 1
ATOM 696 C CA . CYS A 1 90 ? -1.399 11.547 -25.207 1.00 14.86 91 CYS A CA 1
ATOM 697 C C . CYS A 1 90 ? -1.735 12.824 -25.993 1.00 16.06 91 CYS A C 1
ATOM 698 O O . CYS A 1 90 ? -2.909 13.270 -25.971 1.00 16.92 91 CYS A O 1
ATOM 701 N N . ARG A 1 91 ? -0.724 13.423 -26.582 1.00 15.36 92 ARG A N 1
ATOM 702 C CA . ARG A 1 91 ? -0.862 14.720 -27.256 1.00 15.61 92 ARG A CA 1
ATOM 703 C C . ARG A 1 91 ? -1.271 14.513 -28.717 1.00 17.37 92 ARG A C 1
ATOM 704 O O . ARG A 1 91 ? -1.044 13.415 -29.305 1.00 16.58 92 ARG A O 1
ATOM 712 N N . THR A 1 92 ? -1.857 15.546 -29.290 1.00 17.30 93 THR A N 1
ATOM 713 C CA . THR A 1 92 ? -2.151 15.622 -30.735 1.00 17.43 93 THR A CA 1
ATOM 714 C C . THR A 1 92 ? -2.048 17.098 -31.129 1.00 18.91 93 THR A C 1
ATOM 715 O O . THR A 1 92 ? -2.226 17.991 -30.231 1.00 16.10 93 THR A O 1
ATOM 719 N N . SER A 1 93 ? -1.777 17.358 -32.403 1.00 17.69 94 SER A N 1
ATOM 720 C CA . SER A 1 93 ? -1.834 18.726 -32.985 1.00 17.30 94 SER A CA 1
ATOM 721 C C . SER A 1 93 ? -3.132 18.927 -33.766 1.00 19.21 94 SER A C 1
ATOM 722 O O . SER A 1 93 ? -3.366 20.034 -34.301 1.00 18.02 94 SER A O 1
ATOM 725 N N . ASN A 1 94 ? -3.989 17.918 -33.804 1.00 17.91 95 ASN A N 1
ATOM 726 C CA . ASN A 1 94 ? -5.207 17.892 -34.650 1.00 18.38 95 ASN A CA 1
ATOM 727 C C . ASN A 1 94 ? -6.431 18.123 -33.786 1.00 19.40 95 ASN A C 1
ATOM 728 O O . ASN A 1 94 ? -6.663 17.347 -32.848 1.00 18.68 95 ASN A O 1
ATOM 733 N N . ALA A 1 95 ? -7.198 19.168 -34.069 1.00 17.04 96 ALA A N 1
ATOM 734 C CA . ALA A 1 95 ? -8.370 19.587 -33.273 1.00 19.26 96 ALA A CA 1
ATOM 735 C C . ALA A 1 95 ? -9.444 18.496 -33.256 1.00 19.49 96 ALA A C 1
ATOM 736 O O . ALA A 1 95 ? -10.131 18.354 -32.221 1.00 19.47 96 ALA A O 1
ATOM 738 N N . THR A 1 96 ? -9.654 17.803 -34.387 1.00 21.00 97 THR A N 1
ATOM 739 C CA . THR A 1 96 ? -10.650 16.708 -34.458 1.00 21.06 97 THR A CA 1
ATOM 740 C C . THR A 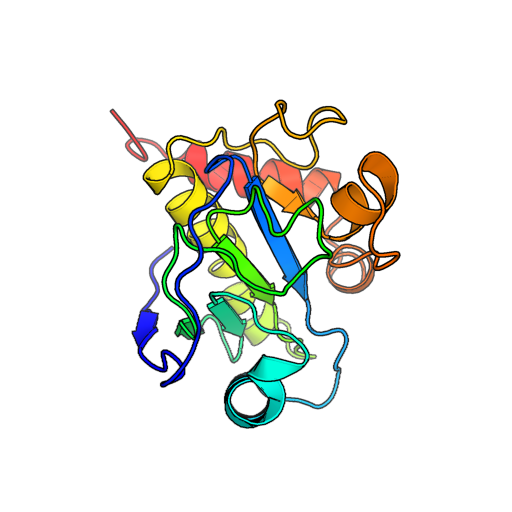1 96 ? -10.199 15.575 -33.531 1.00 18.79 97 THR A C 1
ATOM 741 O O . THR A 1 96 ? -11.006 15.083 -32.762 1.00 17.66 97 THR A O 1
ATOM 745 N N . THR A 1 97 ? -8.940 15.190 -33.614 1.00 18.86 98 THR A N 1
ATOM 746 C CA . THR A 1 97 ? -8.368 14.163 -32.712 1.00 18.43 98 THR A CA 1
ATOM 747 C C . THR A 1 97 ? -8.560 14.646 -31.271 1.00 18.69 98 THR A C 1
ATOM 748 O O . THR A 1 97 ? -8.989 13.868 -30.437 1.00 17.82 98 THR A O 1
ATOM 752 N N . PHE A 1 98 ? -8.166 15.879 -30.967 1.00 16.05 99 PHE A N 1
ATOM 753 C CA . PHE A 1 98 ? -8.180 16.348 -29.568 1.00 17.34 99 PHE A CA 1
ATOM 754 C C . PHE A 1 98 ? -9.593 16.251 -28.983 1.00 17.47 99 PHE A C 1
ATOM 755 O O . PHE A 1 98 ? -9.758 15.802 -27.849 1.00 17.41 99 PHE A O 1
ATOM 763 N N . LYS A 1 99 ? -10.613 16.663 -29.739 1.00 16.67 100 LYS A N 1
ATOM 764 C CA . LYS A 1 99 ? -11.976 16.667 -29.182 1.00 18.61 100 LYS A CA 1
ATOM 765 C C . LYS A 1 99 ? -12.309 15.239 -28.752 1.00 16.81 100 LYS A C 1
ATOM 766 O O . LYS A 1 99 ? -12.881 15.087 -27.701 1.00 17.55 100 LYS A O 1
ATOM 772 N N . LYS A 1 100 ? -11.960 14.246 -29.576 1.00 16.17 101 LYS A N 1
ATOM 773 C CA . LYS A 1 100 ? -12.242 12.834 -29.243 1.00 18.33 101 LYS A CA 1
ATOM 774 C C . LYS A 1 100 ? -11.416 12.427 -28.032 1.00 16.28 101 LYS A C 1
ATOM 775 O O . LYS A 1 100 ? -11.962 11.851 -27.093 1.00 17.89 101 LYS A O 1
ATOM 781 N N . ASP A 1 101 ? -10.135 12.719 -28.076 1.00 16.94 102 ASP A N 1
ATOM 782 C CA . ASP A 1 101 ? -9.227 12.388 -26.953 1.00 15.19 102 ASP A CA 1
ATOM 783 C C . ASP A 1 101 ? -9.792 12.955 -25.642 1.00 15.61 102 ASP A C 1
ATOM 784 O O . ASP A 1 101 ? 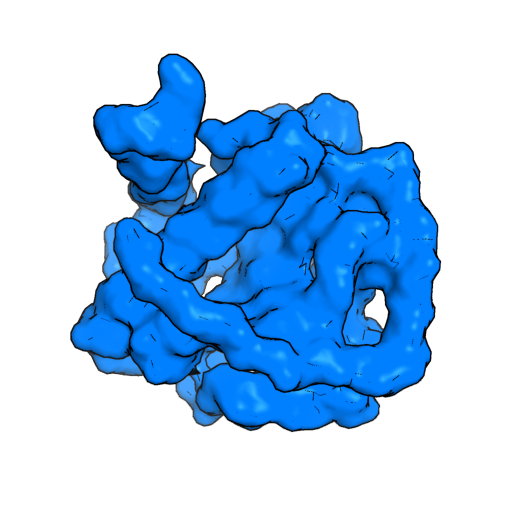-9.934 12.218 -24.628 1.00 14.90 102 ASP A O 1
ATOM 789 N N . TYR A 1 102 ? -10.110 14.236 -25.630 1.00 15.76 103 TYR A N 1
ATOM 790 C CA . TYR A 1 102 ? -10.534 14.951 -24.402 1.00 16.23 103 TYR A CA 1
ATOM 791 C C . TYR A 1 102 ? -11.878 14.444 -23.870 1.00 16.01 103 TYR A C 1
ATOM 792 O O . TYR A 1 102 ? -12.045 14.277 -22.653 1.00 15.16 103 TYR A O 1
ATOM 801 N N A GLU A 1 103 ? -12.853 14.216 -24.747 0.50 15.86 104 GLU A N 1
ATOM 802 N N B GLU A 1 103 ? -12.865 14.217 -24.741 0.50 15.87 104 GLU A N 1
ATOM 803 C CA A GLU A 1 103 ? -14.182 13.756 -24.276 0.50 17.05 104 GLU A CA 1
ATOM 804 C CA B GLU A 1 103 ? -14.196 13.788 -24.236 0.50 17.03 104 GLU A CA 1
ATOM 805 C C A GLU A 1 103 ? -13.999 12.402 -23.599 0.50 16.15 104 GLU A C 1
ATOM 806 C C B GLU A 1 103 ? -14.023 12.398 -23.612 0.50 16.19 104 GLU A C 1
ATOM 807 O O A GLU A 1 103 ? -14.607 12.178 -22.545 0.50 15.90 104 GLU A O 1
ATOM 808 O O B GLU A 1 103 ? -14.643 12.147 -22.572 0.50 15.94 104 GLU A O 1
ATOM 819 N N . VAL A 1 104 ? -13.180 11.547 -24.200 1.00 15.77 105 VAL A N 1
ATOM 820 C CA . VA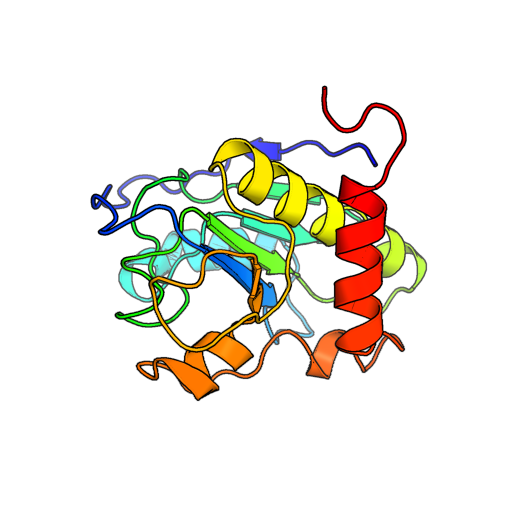L A 1 104 ? -12.956 10.183 -23.697 1.00 15.57 105 VAL A CA 1
ATOM 821 C C . VAL A 1 104 ? -12.143 10.258 -22.385 1.00 16.41 105 VAL A C 1
ATOM 822 O O . VAL A 1 104 ? -12.460 9.535 -21.398 1.00 14.23 105 VAL A O 1
ATOM 826 N N . TYR A 1 105 ? -11.120 11.108 -22.351 1.00 15.90 106 TYR A N 1
ATOM 827 C CA . TYR A 1 105 ? -10.335 11.369 -21.121 1.00 14.24 106 TYR A CA 1
ATOM 828 C C . TYR A 1 105 ? -11.281 11.717 -19.947 1.00 15.45 106 TYR A C 1
ATOM 829 O O . TYR A 1 105 ? -11.168 11.129 -18.844 1.00 13.87 106 TYR A O 1
ATOM 838 N N . CYS A 1 106 ? -12.192 12.680 -20.161 1.00 15.22 107 CYS A N 1
ATOM 839 C CA . CYS A 1 106 ? -13.140 13.157 -19.108 1.00 15.48 107 CYS A CA 1
ATOM 840 C C . CYS A 1 106 ? -14.050 11.994 -18.712 1.00 15.60 107 CYS A C 1
ATOM 841 O O . CYS A 1 106 ? -14.258 11.763 -17.506 1.00 16.43 107 CYS A O 1
ATOM 844 N N . GLN A 1 107 ? -14.551 11.241 -19.688 1.00 16.27 108 GLN A N 1
ATOM 845 C CA . GLN A 1 107 ? -15.548 10.180 -19.401 1.00 15.46 108 GLN A CA 1
ATOM 846 C C . GLN A 1 107 ? -14.828 9.110 -18.575 1.00 14.89 108 GLN A C 1
ATOM 847 O O . GLN A 1 107 ? -15.422 8.598 -17.621 1.00 16.50 108 GLN A O 1
ATOM 853 N N . LEU A 1 108 ? -13.616 8.717 -18.990 1.00 13.13 109 LEU A N 1
ATOM 854 C CA . LEU A 1 108 ? -12.875 7.635 -18.308 1.00 13.98 109 LEU A CA 1
ATOM 855 C C . LEU A 1 108 ? -12.503 8.059 -16.884 1.00 13.16 109 LEU A C 1
ATOM 856 O O . LEU A 1 108 ? -12.644 7.248 -15.961 1.00 14.35 109 LEU A O 1
ATOM 861 N N . LEU A 1 109 ? -12.053 9.292 -16.670 1.00 14.68 110 LEU A N 1
ATOM 862 C CA . LEU A 1 109 ? -11.670 9.729 -15.303 1.00 14.58 110 LEU A CA 1
ATOM 863 C C . LEU A 1 109 ? -12.900 9.618 -14.383 1.00 14.90 110 LEU A C 1
ATOM 864 O O . LEU A 1 109 ? -12.762 9.092 -13.294 1.00 14.51 110 LEU A O 1
ATOM 869 N N . VAL A 1 110 ? -14.070 10.024 -14.873 1.00 14.71 111 VAL A N 1
ATOM 870 C CA . VAL A 1 110 ? -15.338 9.994 -14.091 1.00 15.54 111 VAL A CA 1
ATOM 871 C C . VAL A 1 110 ? -15.780 8.547 -13.898 1.00 15.23 111 VAL A C 1
ATOM 872 O O . VAL A 1 110 ? -16.175 8.213 -12.760 1.00 18.04 111 VAL A O 1
ATOM 876 N N . ASP A 1 111 ? -15.645 7.709 -14.934 1.00 16.11 112 ASP A N 1
ATOM 877 C CA . ASP A 1 111 ? -16.055 6.297 -14.892 1.00 16.81 112 ASP A CA 1
ATOM 878 C C . ASP A 1 111 ? -15.247 5.642 -13.792 1.00 17.61 112 ASP A C 1
ATOM 879 O O . ASP A 1 111 ? -15.842 4.891 -12.969 1.00 16.60 112 ASP A O 1
ATOM 884 N N . LEU A 1 112 ? -13.924 5.840 -13.795 1.00 15.16 113 LEU A N 1
ATOM 885 C CA . LEU A 1 112 ? -13.055 5.187 -12.787 1.00 16.20 113 LEU A CA 1
ATOM 886 C C . LEU A 1 112 ? -13.347 5.717 -11.373 1.00 17.28 113 LEU A C 1
ATOM 887 O O . LEU A 1 112 ? -13.445 4.919 -10.396 1.00 17.30 113 LEU A O 1
ATOM 892 N N . ALA A 1 113 ? -13.474 7.025 -11.220 1.00 17.92 114 ALA A N 1
ATOM 893 C CA . ALA A 1 113 ? -13.805 7.612 -9.908 1.00 17.51 114 ALA A CA 1
ATOM 894 C C . ALA A 1 113 ? -15.130 6.999 -9.394 1.00 17.78 114 ALA A C 1
ATOM 895 O O . ALA A 1 113 ? -15.217 6.579 -8.231 1.00 17.52 114 ALA A O 1
ATOM 897 N N . LYS A 1 114 ? -16.155 6.948 -10.236 1.00 18.26 115 LYS A N 1
ATOM 898 C CA . LYS A 1 114 ? -17.466 6.426 -9.810 1.00 20.19 115 LYS A CA 1
ATOM 899 C C . LYS A 1 114 ? -17.307 4.950 -9.391 1.00 20.04 115 LYS A C 1
ATOM 900 O O . LYS A 1 114 ? -17.802 4.587 -8.331 1.00 21.21 115 LYS A O 1
ATOM 906 N N . LYS A 1 115 ? -16.583 4.149 -10.149 1.00 19.83 116 LYS A N 1
ATOM 907 C CA . LYS A 1 115 ? -16.389 2.716 -9.839 1.00 22.68 116 LYS A CA 1
ATOM 908 C C . LYS A 1 115 ? -15.686 2.598 -8.491 1.00 23.93 116 LYS A C 1
ATOM 909 O O . LYS A 1 115 ? -16.073 1.675 -7.719 1.00 25.02 116 LYS A O 1
ATOM 915 N N . ALA A 1 116 ? -14.726 3.472 -8.166 1.00 19.20 117 ALA A N 1
ATOM 916 C CA . ALA A 1 116 ? -13.951 3.409 -6.904 1.00 22.20 117 ALA A CA 1
ATOM 917 C C . ALA A 1 116 ? -14.703 4.013 -5.710 1.00 20.98 117 ALA A C 1
ATOM 918 O O . ALA A 1 116 ? -14.202 3.872 -4.595 1.00 21.84 117 ALA A O 1
ATOM 920 N N . GLY A 1 117 ? -15.836 4.660 -5.938 1.00 21.83 118 GLY A N 1
ATOM 921 C CA . GLY A 1 117 ? -16.606 5.339 -4.880 1.00 22.86 118 GLY A CA 1
ATOM 922 C C . GLY A 1 117 ? -15.979 6.663 -4.498 1.00 23.96 118 GLY A C 1
ATOM 923 O O . GLY A 1 117 ? -16.127 7.069 -3.364 1.00 24.06 118 GLY A O 1
ATOM 924 N N . ILE A 1 118 ? -15.300 7.318 -5.451 1.00 22.06 119 ILE A N 1
ATOM 925 C CA . ILE A 1 118 ? -14.553 8.587 -5.287 1.00 22.54 119 ILE A CA 1
ATOM 926 C C . ILE A 1 118 ? -15.427 9.716 -5.824 1.00 20.46 119 ILE A C 1
ATOM 927 O O . ILE A 1 118 ? -16.016 9.592 -6.895 1.00 20.06 119 ILE A O 1
ATOM 932 N N . PRO A 1 119 ? -15.478 10.881 -5.144 1.00 22.03 120 PRO A N 1
ATOM 933 C CA . PRO A 1 119 ? -16.275 12.007 -5.623 1.00 23.38 120 PRO A CA 1
ATOM 934 C C . PRO A 1 119 ? -15.682 12.591 -6.905 1.00 22.06 120 PRO A C 1
ATOM 935 O O . PRO A 1 119 ? -14.478 12.524 -7.133 1.00 22.99 120 PRO A O 1
ATOM 939 N N . ILE A 1 120 ? -16.571 13.093 -7.743 1.00 20.97 121 ILE A N 1
ATOM 940 C CA . ILE A 1 120 ? -16.215 13.826 -8.977 1.00 23.28 121 ILE A CA 1
ATOM 941 C C . ILE A 1 120 ? -15.993 15.274 -8.569 1.00 24.88 121 ILE A C 1
ATOM 942 O O . ILE A 1 120 ? -16.957 16.047 -8.753 1.00 24.73 121 ILE A O 1
ATOM 947 N N . THR A 1 121 ? -14.830 15.570 -8.003 1.00 20.05 122 THR A N 1
ATOM 948 C CA . THR A 1 121 ? -14.263 16.906 -7.788 1.00 18.46 122 THR A CA 1
ATOM 949 C C . THR A 1 121 ? -12.854 16.888 -8.387 1.00 16.89 122 THR A C 1
ATOM 950 O O . THR A 1 121 ? -12.298 15.793 -8.551 1.00 16.64 122 THR A O 1
ATOM 954 N N . LEU A 1 122 ? -12.332 18.039 -8.719 1.00 15.62 123 LEU A N 1
ATOM 955 C CA . LEU A 1 122 ? -10.964 18.166 -9.279 1.00 14.80 123 LEU A CA 1
ATOM 956 C C . LEU A 1 122 ? -10.099 18.942 -8.305 1.00 14.31 123 LEU A C 1
ATOM 957 O O . LEU A 1 122 ? -10.471 20.098 -7.995 1.00 14.83 123 LEU A O 1
ATOM 962 N N . ASP A 1 123 ? -9.031 18.325 -7.835 1.00 15.52 124 ASP A N 1
ATOM 963 C CA . ASP A 1 123 ? -7.993 19.035 -7.052 1.00 14.54 124 ASP A CA 1
ATOM 964 C C . ASP A 1 123 ? -8.616 19.632 -5.796 1.00 15.88 124 ASP A C 1
ATOM 965 O O . ASP A 1 123 ? -8.177 20.749 -5.400 1.00 16.67 124 ASP A O 1
ATOM 970 N N . SER A 1 124 ? -9.540 18.903 -5.156 1.00 15.66 125 SER A N 1
ATOM 971 C CA . SER A 1 124 ? -10.176 19.362 -3.906 1.00 16.82 125 SER A CA 1
ATOM 972 C C . SER A 1 124 ? -9.213 19.105 -2.737 1.00 17.35 125 SER A C 1
ATOM 973 O O . SER A 1 124 ? -8.394 18.161 -2.782 1.00 15.95 125 SER A O 1
ATOM 976 N N . GLY A 1 125 ? -9.241 19.990 -1.753 1.00 17.57 126 GLY A N 1
ATOM 977 C CA . GLY A 1 125 ? -8.462 19.817 -0.515 1.00 18.76 126 GLY A CA 1
ATOM 978 C C . GLY A 1 125 ? -6.967 19.759 -0.701 1.00 16.28 126 GLY A C 1
ATOM 979 O O . GLY A 1 125 ? -6.381 20.409 -1.594 1.00 19.65 126 GLY A O 1
ATOM 980 N N . SER A 1 126 ? -6.326 19.021 0.182 1.00 17.55 127 SER A N 1
ATOM 981 C CA . SER A 1 126 ? -4.853 19.093 0.355 1.00 17.05 127 SER A CA 1
ATOM 982 C C . SER A 1 126 ? -4.259 17.812 0.930 1.00 18.20 127 SER A C 1
ATOM 983 O O . SER A 1 126 ? -3.044 17.789 1.074 1.00 17.63 127 SER A O 1
ATOM 986 N N . LYS A 1 127 ? -5.042 16.795 1.254 1.00 18.89 128 LYS A N 1
ATOM 987 C CA . LYS A 1 127 ? -4.521 15.613 1.974 1.00 19.68 128 LYS A CA 1
ATOM 988 C C . LYS A 1 127 ? -4.987 14.341 1.301 1.00 17.82 128 LYS A C 1
ATOM 989 O O . LYS A 1 127 ? -5.994 14.359 0.545 1.00 16.73 128 LYS A O 1
ATOM 995 N N . THR A 1 128 ? -4.392 13.217 1.708 1.00 17.61 129 THR A N 1
ATOM 996 C CA . THR A 1 128 ? -4.753 11.881 1.197 1.00 17.73 129 THR A CA 1
ATOM 997 C C . THR A 1 128 ? -6.185 11.517 1.562 1.00 18.42 129 THR A C 1
ATOM 998 O O . THR A 1 128 ? -6.776 10.761 0.818 1.00 19.16 129 THR A O 1
ATOM 1002 N N . SER A 1 129 ? -6.781 12.140 2.583 1.00 18.70 130 SER A N 1
ATOM 1003 C CA . SER A 1 129 ? -8.193 11.928 3.010 1.00 17.86 130 SER A CA 1
ATOM 1004 C C . SER A 1 129 ? -9.194 12.708 2.147 1.00 18.90 130 SER A C 1
ATOM 1005 O O . SER A 1 129 ? -10.414 12.451 2.239 1.00 16.85 130 SER A O 1
ATOM 1008 N N . ASP A 1 130 ? -8.700 13.617 1.314 1.00 16.92 131 ASP A N 1
ATOM 1009 C CA . ASP A 1 130 ? -9.556 14.412 0.408 1.00 18.49 131 ASP A CA 1
ATOM 1010 C C . ASP A 1 130 ? -9.650 13.636 -0.903 1.00 19.65 131 ASP A C 1
ATOM 1011 O O . ASP A 1 130 ? -8.814 13.851 -1.786 1.00 17.80 131 ASP A O 1
ATOM 1016 N N A LYS A 1 131 ? -10.632 12.754 -1.013 0.50 18.71 132 LYS A N 1
ATOM 1017 N N B LYS A 1 131 ? -10.649 12.765 -1.009 0.50 18.14 132 LYS A N 1
ATOM 1018 C CA A LYS A 1 131 ? -10.788 11.871 -2.196 0.50 19.25 132 LYS A CA 1
ATOM 1019 C CA B LYS A 1 131 ? -10.859 11.872 -2.181 0.50 18.35 132 LYS A CA 1
ATOM 1020 C C A LYS A 1 131 ? -11.239 12.701 -3.406 0.50 18.34 132 LYS A C 1
ATOM 1021 C C B LYS A 1 131 ? -11.255 12.707 -3.409 0.50 17.78 132 LYS A C 1
ATOM 1022 O O A LYS A 1 131 ? -11.774 13.821 -3.211 0.50 18.34 132 LYS A O 1
ATOM 1023 O O B LYS A 1 131 ? -11.776 13.837 -3.230 0.50 17.77 132 LYS A O 1
ATOM 1034 N N . GLY A 1 132 ? -10.954 12.207 -4.618 1.00 16.62 133 GLY A N 1
ATOM 1035 C CA . GLY A 1 132 ? -11.355 12.884 -5.851 1.00 14.78 133 GLY A CA 1
ATOM 1036 C C . GLY A 1 132 ? -10.376 12.639 -6.973 1.00 14.03 133 GLY A C 1
ATOM 1037 O O . GLY A 1 132 ? -9.426 11.853 -6.825 1.00 13.79 133 GLY A O 1
ATOM 1038 N N . ILE A 1 133 ? -10.690 13.260 -8.093 1.00 14.22 134 ILE A N 1
ATOM 1039 C CA . ILE A 1 133 ? -9.803 13.351 -9.267 1.00 14.37 134 ILE A CA 1
ATOM 1040 C C . ILE A 1 133 ? -8.748 14.409 -8.951 1.00 15.18 134 ILE A C 1
ATOM 1041 O O . ILE A 1 133 ? -9.123 15.557 -8.504 1.00 14.21 134 ILE A O 1
ATOM 1046 N N . LYS A 1 134 ? -7.489 14.036 -9.133 1.00 14.79 135 LYS A N 1
ATOM 1047 C CA . LYS A 1 134 ? -6.349 14.932 -8.854 1.00 12.54 135 LYS A CA 1
ATOM 1048 C C . LYS A 1 134 ? -5.433 14.992 -10.056 1.00 13.12 135 LYS A C 1
ATOM 1049 O O . LYS A 1 134 ? -5.060 13.929 -10.601 1.00 13.57 135 LYS A O 1
ATOM 1055 N N . SER A 1 135 ? -5.135 16.200 -10.497 1.00 12.22 136 SER A N 1
ATOM 1056 C CA . SER A 1 135 ? -4.012 16.443 -11.421 1.00 12.35 136 SER A CA 1
ATOM 1057 C C . SER A 1 135 ? -2.704 15.987 -10.783 1.00 12.38 136 SER A C 1
ATOM 1058 O O . SER A 1 135 ? -2.544 16.003 -9.522 1.00 14.20 136 SER A O 1
ATOM 1061 N N . HIS A 1 136 ? -1.743 15.628 -11.613 1.00 13.83 137 HIS A N 1
ATOM 1062 C CA . HIS A 1 136 ? -0.338 15.457 -11.162 1.00 12.74 137 HIS A CA 1
ATOM 1063 C C . HIS A 1 136 ? 0.055 16.743 -10.426 1.00 14.05 137 HIS A C 1
ATOM 1064 O O . HIS A 1 136 ? 0.752 16.648 -9.375 1.00 13.89 137 HIS A O 1
ATOM 1071 N N . LYS A 1 137 ? -0.290 17.911 -10.984 1.00 13.66 138 LYS A N 1
ATOM 1072 C CA . LYS A 1 137 ? 0.045 19.211 -10.348 1.00 14.68 138 LYS A CA 1
ATOM 1073 C C . LYS A 1 137 ? -0.393 19.215 -8.880 1.00 13.84 138 LYS A C 1
ATOM 1074 O O . LYS A 1 137 ? 0.361 19.648 -7.990 1.00 14.49 138 LYS A O 1
ATOM 1080 N N . TRP A 1 138 ? -1.624 18.855 -8.600 1.00 14.42 139 TRP A N 1
ATOM 1081 C CA . TRP A 1 138 ? -2.114 18.884 -7.191 1.00 13.67 139 TRP A CA 1
ATOM 1082 C C . TRP A 1 138 ? -1.258 17.977 -6.313 1.00 13.87 139 TRP A C 1
ATOM 1083 O O . TRP A 1 138 ? -0.902 18.375 -5.192 1.00 15.57 139 TRP A O 1
ATOM 1094 N N . VAL A 1 139 ? -0.896 16.795 -6.805 1.00 13.82 140 VAL A N 1
ATOM 1095 C CA . VAL A 1 139 ? -0.012 15.894 -6.031 1.00 14.44 140 VAL A CA 1
ATOM 1096 C C . VAL A 1 139 ? 1.290 16.632 -5.750 1.00 13.57 140 VAL A C 1
ATOM 1097 O O . VAL A 1 139 ? 1.773 16.604 -4.611 1.00 16.50 140 VAL A O 1
ATOM 1101 N N . ALA A 1 140 ? 1.888 17.239 -6.759 1.00 13.84 141 ALA A N 1
ATOM 1102 C CA . ALA A 1 140 ? 3.174 17.935 -6.563 1.00 14.49 141 ALA A CA 1
ATOM 1103 C C . ALA A 1 140 ? 3.006 19.068 -5.527 1.00 15.95 141 ALA A C 1
ATOM 1104 O O . ALA A 1 140 ? 3.884 19.237 -4.605 1.00 16.71 141 ALA A O 1
ATOM 1106 N N . ASP A 1 141 ? 1.945 19.829 -5.642 1.00 15.70 142 ASP A N 1
ATOM 1107 C CA . ASP A 1 141 ? 1.702 21.019 -4.785 1.00 16.87 142 ASP A CA 1
ATOM 1108 C C . ASP A 1 141 ? 1.421 20.599 -3.335 1.00 18.22 142 ASP A C 1
ATOM 1109 O O . ASP A 1 141 ? 1.805 21.353 -2.440 1.00 18.38 142 ASP A O 1
ATOM 1114 N N . LYS A 1 142 ? 0.641 19.553 -3.106 1.00 16.19 143 LYS A N 1
ATOM 1115 C CA . LYS A 1 142 ? 0.066 19.224 -1.775 1.00 17.78 143 LYS A CA 1
ATOM 1116 C C . LYS A 1 142 ? 0.802 18.094 -1.037 1.00 18.01 143 LYS A C 1
ATOM 1117 O O . LYS A 1 142 ? 0.903 18.193 0.189 1.00 16.00 143 LYS A O 1
ATOM 1123 N N . LEU A 1 143 ? 1.240 17.034 -1.724 1.00 16.69 144 LEU A N 1
ATOM 1124 C CA . LEU A 1 143 ? 1.849 15.825 -1.133 1.00 16.75 144 LEU A CA 1
ATOM 1125 C C . LEU A 1 143 ? 3.349 15.780 -1.344 1.00 16.99 144 LEU A C 1
ATOM 1126 O O . LEU A 1 143 ? 4.080 15.118 -0.574 1.00 15.76 144 LEU A O 1
ATOM 1131 N N . GLY A 1 144 ? 3.830 16.438 -2.374 1.00 16.23 145 GLY A N 1
ATOM 1132 C CA . GLY A 1 144 ? 5.215 16.259 -2.828 1.00 16.20 145 GLY A CA 1
ATOM 1133 C C . GLY A 1 144 ? 5.517 14.822 -3.263 1.00 16.55 145 GLY A C 1
ATOM 1134 O O . GLY A 1 144 ? 4.596 14.108 -3.695 1.00 15.27 145 GLY A O 1
ATOM 1135 N N . GLY A 1 145 ? 6.797 14.465 -3.285 1.00 15.87 146 GLY A N 1
ATOM 1136 C CA . GLY A 1 145 ? 7.235 13.183 -3.880 1.00 16.57 146 GLY A CA 1
ATOM 1137 C C . GLY A 1 145 ? 7.298 13.264 -5.393 1.00 16.45 146 GLY A C 1
ATOM 1138 O O . GLY A 1 145 ? 7.741 12.277 -6.021 1.00 16.46 146 GLY A O 1
ATOM 1139 N N . THR A 1 146 ? 7.021 14.435 -5.963 1.00 16.11 147 THR A N 1
ATOM 1140 C CA . THR A 1 146 ? 7.028 14.696 -7.408 1.00 16.22 147 THR A CA 1
ATOM 1141 C C . THR A 1 146 ? 6.876 16.201 -7.569 1.00 15.54 147 THR A C 1
ATOM 1142 O O . THR A 1 146 ? 6.310 16.841 -6.670 1.00 16.47 147 THR A O 1
ATOM 1146 N N . THR A 1 147 ? 7.355 16.733 -8.689 1.00 14.06 148 THR A N 1
ATOM 1147 C CA . THR A 1 147 ? 7.222 18.154 -9.032 1.00 15.26 148 THR A CA 1
ATOM 1148 C C . THR A 1 147 ? 6.399 18.383 -10.311 1.00 14.44 148 THR A C 1
ATOM 1149 O O . THR A 1 147 ? 6.230 19.572 -10.666 1.00 15.18 148 THR A O 1
ATOM 1153 N N . HIS A 1 148 ? 5.919 17.353 -10.997 1.00 16.21 149 HIS A N 1
ATOM 1154 C CA . HIS A 1 148 ? 5.232 17.541 -12.303 1.00 15.07 149 HIS A CA 1
ATOM 1155 C C . HIS A 1 148 ? 3.903 18.299 -12.180 1.00 14.78 149 HIS A C 1
ATOM 1156 O O . HIS A 1 148 ? 3.220 18.271 -11.122 1.00 14.97 149 HIS A O 1
ATOM 1163 N N . GLN A 1 149 ? 3.561 19.006 -13.249 1.00 13.74 150 GLN A N 1
ATOM 1164 C CA . GLN A 1 149 ? 2.505 20.021 -13.238 1.00 15.37 150 GLN A CA 1
ATOM 1165 C C . GLN A 1 149 ? 1.395 19.663 -14.234 1.00 13.22 150 GLN A C 1
ATOM 1166 O O . GLN A 1 149 ? 0.475 20.490 -14.442 1.00 13.17 150 GLN A O 1
ATOM 1172 N N . ASP A 1 150 ? 1.429 18.469 -14.824 1.00 14.09 151 ASP A N 1
ATOM 1173 C CA . ASP A 1 150 ? 0.414 18.049 -15.822 1.00 11.92 151 ASP A CA 1
ATOM 1174 C C . ASP A 1 150 ? -0.955 17.935 -15.161 1.00 13.61 151 ASP A C 1
ATOM 1175 O O . ASP A 1 150 ? -1.064 17.629 -13.991 1.00 13.49 151 ASP A O 1
ATOM 1180 N N . PRO A 1 151 ? -2.070 18.029 -15.921 1.00 13.08 152 PRO A N 1
ATOM 1181 C CA . PRO A 1 151 ? -2.032 18.192 -17.377 1.00 13.06 152 PRO A CA 1
ATOM 1182 C C . PRO A 1 151 ? -2.308 19.612 -17.877 1.00 13.88 152 PRO A C 1
ATOM 1183 O O . PRO A 1 151 ? -2.689 19.783 -19.048 1.00 13.92 152 PRO A O 1
ATOM 1187 N N . TYR A 1 152 ? -2.181 20.623 -17.001 1.00 13.42 153 TYR A N 1
ATOM 1188 C CA . TYR A 1 152 ? -2.773 21.949 -17.273 1.00 14.34 153 TYR A CA 1
ATOM 1189 C C . TYR A 1 152 ? -2.090 22.697 -18.442 1.00 13.54 153 TYR A C 1
ATOM 1190 O O . TYR A 1 152 ? -2.782 23.371 -19.185 1.00 12.18 153 TYR A O 1
ATOM 1199 N N . ALA A 1 153 ? -0.775 22.648 -18.577 1.00 14.10 154 ALA A N 1
ATOM 1200 C CA . ALA A 1 153 ? -0.078 23.335 -19.710 1.00 14.48 154 ALA A CA 1
ATOM 1201 C C . ALA A 1 153 ? -0.680 22.845 -21.040 1.00 13.78 154 ALA A C 1
ATOM 1202 O O . ALA A 1 153 ? -0.969 23.635 -21.943 1.00 14.42 154 ALA A O 1
ATOM 1204 N N . TYR A 1 154 ? -0.802 21.539 -21.198 1.00 12.98 155 TYR A N 1
ATOM 1205 C CA . TYR A 1 154 ? -1.316 20.931 -22.458 1.00 12.83 155 TYR A CA 1
ATOM 1206 C C . TYR A 1 154 ? -2.776 21.304 -22.680 1.00 13.07 155 TYR A C 1
ATOM 1207 O O . TYR A 1 154 ? -3.125 21.801 -23.792 1.00 12.70 155 TYR A O 1
ATOM 1216 N N . LEU A 1 155 ? -3.612 21.159 -21.647 1.00 12.70 156 LEU A N 1
ATOM 1217 C CA . LEU A 1 155 ? -5.034 21.551 -21.767 1.00 13.31 156 LEU A CA 1
ATOM 1218 C C . LEU A 1 155 ? -5.121 23.030 -22.119 1.00 13.55 156 LEU A C 1
ATOM 1219 O O . LEU A 1 155 ? -5.974 23.405 -22.964 1.00 14.70 156 LEU A O 1
ATOM 1224 N N A SER A 1 156 ? -4.313 23.870 -21.461 0.50 15.11 157 SER A N 1
ATOM 1225 N N B SER A 1 156 ? -4.301 23.862 -21.466 0.50 12.21 157 SER A N 1
ATOM 1226 C CA A SER A 1 156 ? -4.331 25.323 -21.723 0.50 16.97 157 SER A CA 1
ATOM 1227 C CA B SER A 1 156 ? -4.292 25.317 -21.709 0.50 11.97 157 SER A CA 1
ATOM 1228 C C A SER A 1 156 ? -4.030 25.610 -23.198 0.50 15.70 157 SER A C 1
ATOM 1229 C C B SER A 1 156 ? -3.980 25.640 -23.173 0.50 12.88 157 SER A C 1
ATOM 1230 O O A SER A 1 156 ? -4.656 26.535 -23.749 0.50 15.85 157 SER A O 1
ATOM 1231 O O B SER A 1 156 ? -4.531 26.634 -23.685 0.50 13.14 157 SER A O 1
ATOM 1236 N N . SER A 1 157 ? -3.125 24.855 -23.834 1.00 14.97 158 SER A N 1
ATOM 1237 C CA . SER A 1 157 ? -2.749 25.088 -25.253 1.00 14.85 158 SER A CA 1
ATOM 1238 C C . SER A 1 157 ? -3.965 24.838 -26.136 1.00 14.73 158 SER A C 1
ATOM 1239 O O . SER A 1 157 ? -4.017 25.437 -27.195 1.00 14.65 158 SER A O 1
ATOM 1242 N N . TRP A 1 158 ? -4.917 24.037 -25.660 1.00 13.91 159 TRP A N 1
ATOM 1243 C CA . TRP A 1 158 ? -6.167 23.746 -26.409 1.00 15.67 159 TRP A CA 1
ATOM 1244 C C . TRP A 1 158 ? -7.313 24.625 -25.911 1.00 16.29 159 TRP A C 1
ATOM 1245 O O . TRP A 1 158 ? -8.478 24.377 -26.326 1.00 15.39 159 TRP A O 1
ATOM 1256 N N . GLY A 1 159 ? -7.028 25.651 -25.108 1.00 16.04 160 GLY A N 1
ATOM 1257 C CA . GLY A 1 159 ? -8.033 26.604 -24.644 1.00 17.01 160 GLY A CA 1
ATOM 1258 C C . GLY A 1 159 ? -8.878 26.074 -23.507 1.00 16.26 160 GLY A C 1
ATOM 1259 O O . GLY A 1 159 ? -10.011 26.582 -23.308 1.00 18.19 160 GLY A O 1
ATOM 1260 N N . ILE A 1 160 ? -8.379 25.095 -22.753 1.00 16.05 161 ILE A N 1
ATOM 1261 C CA . ILE A 1 160 ? -9.123 24.513 -21.582 1.00 16.45 161 ILE A CA 1
ATOM 1262 C C . ILE A 1 160 ? -8.367 24.843 -20.301 1.00 16.72 161 ILE A C 1
ATOM 1263 O O . ILE A 1 160 ? -7.271 24.277 -20.089 1.00 15.76 161 ILE A O 1
ATOM 1268 N N . SER A 1 161 ? -8.934 25.746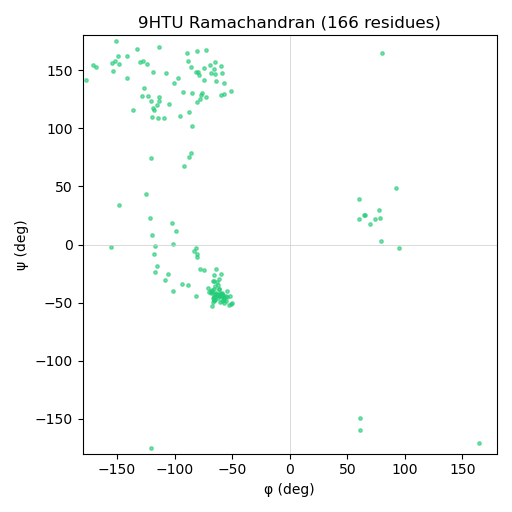 -19.493 1.00 15.81 162 SER A N 1
ATOM 1269 C CA . SER A 1 161 ? -8.442 26.114 -18.143 1.00 17.47 162 SER A CA 1
ATOM 1270 C C . SER A 1 161 ? -8.712 24.996 -17.136 1.00 16.74 162 SER A C 1
ATOM 1271 O O . SER A 1 161 ? -9.477 24.089 -17.419 1.00 16.45 162 SER A O 1
ATOM 1274 N N . LYS A 1 162 ? -8.104 25.103 -15.975 1.00 16.99 163 LYS A N 1
ATOM 1275 C CA . LYS A 1 162 ? -8.399 24.189 -14.846 1.00 17.59 163 LYS A CA 1
ATOM 1276 C C . LYS A 1 162 ? -9.890 24.298 -14.526 1.00 16.12 163 LYS A C 1
ATOM 1277 O O . LYS A 1 162 ? -10.530 23.222 -14.344 1.00 15.77 163 LYS A O 1
ATOM 1283 N N . ALA A 1 163 ? -10.442 25.509 -14.501 1.00 17.14 164 ALA A N 1
ATOM 1284 C CA . ALA A 1 163 ? -11.876 25.718 -14.194 1.00 17.67 164 ALA A CA 1
ATOM 1285 C C . ALA A 1 163 ? -12.749 24.985 -15.242 1.00 17.55 164 ALA A C 1
ATOM 1286 O O . ALA A 1 163 ? -13.791 24.349 -14.857 1.00 16.58 164 ALA A O 1
ATOM 1288 N N . GLN A 1 164 ? -12.373 25.068 -16.500 1.00 18.22 165 GLN A N 1
ATOM 1289 C CA . GLN A 1 164 ? -13.125 24.433 -17.598 1.00 17.85 165 GLN A CA 1
ATOM 1290 C C . GLN A 1 164 ? -13.024 22.918 -17.467 1.00 18.62 165 GLN A C 1
ATOM 1291 O O . GLN A 1 164 ? -14.033 22.235 -17.662 1.00 16.13 165 GLN A O 1
ATOM 1297 N N . PHE A 1 165 ? -11.850 22.396 -17.114 1.00 17.79 166 PHE A N 1
ATOM 1298 C CA . PHE A 1 165 ? -11.676 20.937 -16.927 1.00 16.00 166 PHE A CA 1
ATOM 1299 C C . PHE A 1 165 ? -12.585 20.470 -15.788 1.00 15.23 166 PHE A C 1
ATOM 1300 O O . PHE A 1 165 ? -13.265 19.424 -15.949 1.00 14.79 166 PHE A O 1
ATOM 1308 N N . ALA A 1 166 ? -12.591 21.190 -14.670 1.00 15.21 167 ALA A N 1
ATOM 1309 C CA . ALA A 1 166 ? -13.459 20.844 -13.518 1.00 16.56 167 ALA A CA 1
ATOM 1310 C C . ALA A 1 166 ? -14.920 20.810 -13.986 1.00 17.71 167 ALA A C 1
ATOM 1311 O O . ALA A 1 166 ? -15.638 19.882 -13.634 1.00 18.91 167 ALA A O 1
ATOM 1313 N N . SER A 1 167 ? -15.333 21.804 -14.743 1.00 18.39 168 SER A N 1
ATOM 1314 C CA . SER A 1 167 ? -16.744 21.925 -15.184 1.00 19.78 168 SER A CA 1
ATOM 1315 C C . SER A 1 167 ? -17.066 20.783 -16.169 1.00 19.03 168 SER A C 1
ATOM 1316 O O . SER A 1 167 ? -18.132 20.166 -16.051 1.00 21.28 168 SER A O 1
ATOM 1319 N N . ASP A 1 168 ? -16.142 20.419 -17.056 1.00 16.64 169 ASP A N 1
ATOM 1320 C CA . ASP A 1 168 ? -16.300 19.313 -18.039 1.00 16.95 169 ASP A CA 1
ATOM 1321 C C . ASP A 1 168 ? -16.448 17.962 -17.318 1.00 19.74 169 ASP A C 1
ATOM 1322 O O . ASP A 1 168 ? -17.335 17.145 -17.693 1.00 20.02 169 ASP A O 1
ATOM 1327 N N . LEU A 1 169 ? -15.633 17.700 -16.304 1.00 15.79 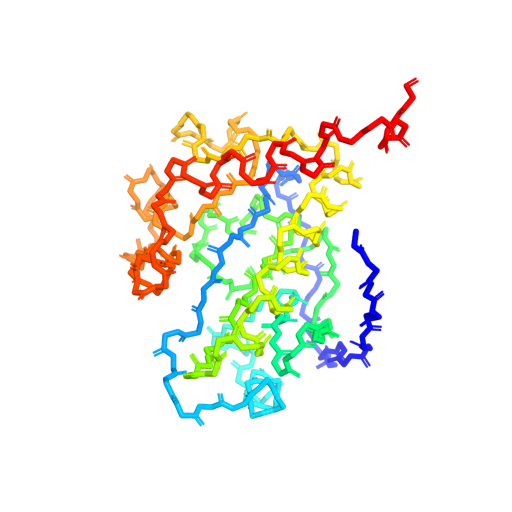170 LEU A N 1
ATOM 1328 C CA . LEU A 1 169 ? -15.763 16.498 -15.478 1.00 16.02 170 LEU A CA 1
ATOM 1329 C C . LEU A 1 169 ? -17.146 16.503 -14.803 1.00 18.53 170 LEU A C 1
ATOM 1330 O O . LEU A 1 169 ? -17.757 15.432 -14.781 1.00 20.09 170 LEU A O 1
ATOM 1335 N N . ALA A 1 170 ? -17.608 17.626 -14.272 1.00 20.43 171 ALA A N 1
ATOM 1336 C CA . ALA A 1 170 ? -18.926 17.693 -13.582 1.00 21.90 171 ALA A CA 1
ATOM 1337 C C . ALA A 1 170 ? -20.045 17.418 -14.594 1.00 21.97 171 ALA A C 1
ATOM 1338 O O . ALA A 1 170 ? -20.988 16.753 -14.203 1.00 23.21 171 ALA A O 1
ATOM 1340 N N . LYS A 1 171 ? -19.907 17.855 -15.842 1.00 20.30 172 LYS A N 1
ATOM 1341 C CA . LYS A 1 171 ? -20.910 17.647 -16.924 1.00 24.32 172 LYS A CA 1
ATOM 1342 C C . LYS A 1 171 ? -21.010 16.157 -17.258 1.00 24.75 172 LYS A C 1
ATOM 1343 O O . LYS A 1 171 ? -22.088 15.727 -17.705 1.00 21.88 172 LYS A O 1
ATOM 1349 N N . VAL A 1 172 ? -19.935 15.387 -17.122 1.00 20.01 173 VAL A N 1
ATOM 1350 C CA . VAL A 1 172 ? -20.024 13.912 -17.328 1.00 23.12 173 VAL A CA 1
ATOM 1351 C C . VAL A 1 172 ? -20.870 13.308 -16.211 1.00 22.78 173 VAL A C 1
ATOM 1352 O O . VAL A 1 172 ? -21.802 12.592 -16.513 1.00 23.80 173 VAL A O 1
ATOM 1356 N N . SER A 1 173 ? -20.545 13.588 -14.960 1.00 24.13 174 SER A N 1
ATOM 1357 C CA . SER A 1 173 ? -21.311 13.082 -13.787 1.00 29.20 174 SER A CA 1
ATOM 1358 C C . SER A 1 173 ? -22.742 13.674 -13.741 1.00 27.59 174 SER A C 1
ATOM 1359 O O . SER A 1 173 ? -23.668 13.088 -13.099 1.00 28.18 174 SER A O 1
ATOM 1362 N N . GLY A 1 174 ? -22.940 14.851 -14.319 1.00 22.65 175 GLY A N 1
ATOM 1363 C CA . GLY A 1 174 ? -24.208 15.589 -14.258 1.00 24.76 175 GLY A CA 1
ATOM 1364 C C . GLY A 1 174 ? -25.193 15.116 -15.311 1.00 26.24 175 GLY A C 1
ATOM 1365 O O . GLY A 1 174 ? -26.302 15.630 -15.354 1.00 25.54 175 GLY A O 1
ATOM 1366 N N . HIS A 1 175 ? -24.791 14.219 -16.195 1.00 22.87 176 HIS A N 1
ATOM 1367 C CA . HIS A 1 175 ? -25.702 13.699 -17.246 1.00 21.72 176 HIS A CA 1
ATOM 1368 C C . HIS A 1 175 ? -26.938 13.079 -16.550 1.00 21.40 176 HIS A C 1
ATOM 1369 O O . HIS A 1 175 ? -26.811 12.334 -15.531 1.00 20.70 176 HIS A O 1
ATOM 1376 N N . HIS A 1 176 ? -28.129 13.318 -17.115 1.00 20.43 177 HIS A N 1
ATOM 1377 C CA . HIS A 1 176 ? -29.394 12.685 -16.631 1.00 19.17 177 HIS A CA 1
ATOM 1378 C C . HIS A 1 176 ? -29.174 11.156 -16.709 1.00 18.89 177 HIS A C 1
ATOM 1379 O O . HIS A 1 176 ? -28.622 10.620 -17.745 1.00 18.80 177 HIS A O 1
ATOM 1386 N N . HIS A 1 177 ? -29.469 10.485 -15.613 1.00 19.56 178 HIS A N 1
ATOM 1387 C CA . HIS A 1 177 ? -29.326 9.011 -15.511 1.00 20.96 178 HIS A CA 1
ATOM 1388 C C . HIS A 1 177 ? -27.874 8.543 -15.616 1.00 21.89 178 HIS A C 1
ATOM 1389 O O . HIS A 1 177 ? -27.670 7.328 -15.932 1.00 21.36 178 HIS A O 1
ATOM 1396 N N . HIS A 1 178 ? -26.911 9.397 -15.277 1.00 22.84 179 HIS A N 1
ATOM 1397 C CA . HIS A 1 178 ? -25.498 8.954 -15.065 1.00 22.14 179 HIS A CA 1
ATOM 1398 C C . HIS A 1 178 ? -25.467 7.961 -13.882 1.00 22.51 179 HIS A C 1
ATOM 1399 O O . HIS A 1 178 ? -24.674 6.972 -13.915 1.00 22.80 179 HIS A O 1
ATOM 1406 N N . HIS A 1 179 ? -26.319 8.177 -12.882 1.00 20.38 180 HIS A N 1
ATOM 1407 C CA . HIS A 1 179 ? -26.331 7.350 -11.657 1.00 22.28 180 HIS A CA 1
ATOM 1408 C C . HIS A 1 179 ? -27.754 7.317 -11.078 1.00 20.13 180 HIS A C 1
ATOM 1409 O O . HIS A 1 179 ? -28.686 7.892 -11.730 1.00 19.61 180 HIS A O 1
ATOM 1416 N N . HIS A 1 180 ? -27.962 6.535 -10.018 1.00 19.87 181 HIS A N 1
ATOM 1417 C CA . HIS A 1 180 ? -29.317 6.336 -9.449 1.00 19.27 181 HIS A CA 1
ATOM 1418 C C . HIS A 1 180 ? -29.883 7.714 -8.971 1.00 17.79 181 HIS A C 1
ATOM 1419 O O . HIS A 1 180 ? -31.192 7.498 -9.167 1.00 16.53 181 HIS A O 1
#

Foldseek 3Di:
DDADEAEQAQPPDDFAAAPEQFEEEEAEPPDAPDFPVRVLVVCSVVQVPFDWQWEFFPQGYIYGHHQFNGFGRHQADFVSNHHRGYYYYYADPDPNRVVNRLLNSLLVRLVSCVVRVFDDAELPDQHSNNGYYYYSLSCCVRVNRHPDRPDAVRCVVVVAHPVNSSVSSVVSCVPVPNDD